Protein AF-A0AB35UN98-F1 (afdb_monomer_lite)

Radius of gyration: 18.21 Å; chains: 1; bounding box: 46×38×46 Å

Foldseek 3Di:
DKDWAFLDWDDDPPWIKDKRPDQCCVPVVDDFFFWKWKDAPPDTDIGTWDDPDPSITIDTDDPVCVVVRVVGRGIMMMDTDPAHCVQQVDQPAALVRFLDAPPDFDQDDDPDAQLQLLSQLCRRNVHDSVVSCVSLVADRVRDDVRSSVRSCRSRSFDWDRYKAFCVQPDDDAPQWKWFFFDDPPHTGTWIDHRHDTRDPDDGDPSRTGIIIGTDHD

Secondary structure (DSSP, 8-state):
-EEEE---EEEETTEEEEE-SS-HHHHH---SSEEEEEEETTEEEEEEEEEEETTEEEEEE-GGGHHHHHH--PPEEEEE-SS-HHHHTT----SSS-S---S-------SSTT-HHHHHHHHHHT--HHHHHHHHT--TT---HHHHHHHHHHTT--B-SSPEE-TT------SEEEEEE--SSS-EEEEEETTEEESSS---GGGEEEEEEB---

pLDDT: mean 90.07, std 7.42, range [56.84, 98.25]

Sequence (217 aa):
MRYTFKNEIFKEGNRYFIKVPFNVWEECGQKGLIPVEVSIGSTHFECRLVPKGNGVYYIPILKKLVSQIMDEAAEGTFQIIDGLTRINHDSPYSKQHPIRKIDNIQKLVYPKEGYCGQTCIAMLAGQSVEAIIDIMHAKAWQCSFAKLIETLDYFGIQHGDRVTYTHGEEFILPKCCIVNVRDERVSHYVLYYQGLYYDSKEIHFKDIISYLEIIVD

InterPro domains:
  IPR015018 Protein of unknown function DUF1905 [PF08922] (5-68)
  IPR037079 AF2212/PG0164-like superfamily [G3DSA:2.40.30.100] (2-75)

Structure (mmCIF, N/CA/C/O backbone):
data_AF-A0AB35UN98-F1
#
_entry.id   AF-A0AB35UN98-F1
#
loop_
_atom_site.group_PDB
_atom_site.id
_atom_site.type_symbol
_atom_site.label_atom_id
_atom_site.label_alt_id
_atom_site.label_comp_id
_atom_site.label_asym_id
_atom_site.label_entity_id
_atom_site.label_seq_id
_atom_site.pdbx_PDB_ins_code
_atom_site.Cartn_x
_atom_site.Cartn_y
_atom_site.Cartn_z
_atom_site.occupancy
_atom_site.B_iso_or_equiv
_atom_site.auth_seq_id
_atom_site.auth_comp_id
_atom_site.auth_asym_id
_atom_site.auth_atom_id
_atom_site.pdbx_PDB_model_num
ATOM 1 N N . MET A 1 1 ? 3.770 -16.182 -17.639 1.00 84.00 1 MET A N 1
ATOM 2 C CA . MET A 1 1 ? 4.213 -15.516 -18.888 1.00 84.00 1 MET A CA 1
ATOM 3 C C . MET A 1 1 ? 5.329 -14.545 -18.531 1.00 84.00 1 MET A C 1
ATOM 5 O O . MET A 1 1 ? 5.220 -13.915 -17.485 1.00 84.00 1 MET A O 1
ATOM 9 N N . ARG A 1 2 ? 6.404 -14.477 -19.326 1.00 91.31 2 ARG A N 1
ATOM 10 C CA . ARG A 1 2 ? 7.520 -13.542 -19.107 1.00 91.31 2 ARG A CA 1
ATOM 11 C C . ARG A 1 2 ? 7.442 -12.411 -20.124 1.00 91.31 2 ARG A C 1
ATOM 13 O O . ARG A 1 2 ? 7.239 -12.680 -21.304 1.00 91.31 2 ARG A O 1
ATOM 20 N N . TYR A 1 3 ? 7.629 -11.186 -19.658 1.00 93.81 3 TYR A N 1
ATOM 21 C CA . TYR A 1 3 ? 7.606 -9.968 -20.458 1.00 93.81 3 TYR A CA 1
ATOM 22 C C . TYR A 1 3 ? 8.997 -9.346 -20.485 1.00 93.81 3 TYR A C 1
ATOM 24 O O . TYR A 1 3 ? 9.668 -9.323 -19.455 1.00 93.81 3 TYR A O 1
ATOM 32 N N . THR A 1 4 ? 9.430 -8.841 -21.638 1.00 92.69 4 THR A N 1
ATOM 33 C CA . THR A 1 4 ? 10.746 -8.214 -21.826 1.00 92.69 4 THR A CA 1
ATOM 34 C C . THR A 1 4 ? 10.649 -6.691 -21.809 1.00 92.69 4 THR A C 1
ATOM 36 O O . THR A 1 4 ? 9.629 -6.103 -22.177 1.00 92.69 4 THR A O 1
ATOM 39 N N . PHE A 1 5 ? 11.719 -6.030 -21.370 1.00 92.44 5 PHE A N 1
ATOM 40 C CA . PHE A 1 5 ? 11.837 -4.578 -21.392 1.00 92.44 5 PHE A CA 1
ATOM 41 C C . PHE A 1 5 ? 13.292 -4.124 -21.526 1.00 92.44 5 PHE A C 1
ATOM 43 O O . PHE A 1 5 ? 14.231 -4.833 -21.164 1.00 92.44 5 PHE A O 1
ATOM 50 N N . LYS A 1 6 ? 13.481 -2.898 -22.018 1.00 89.12 6 LYS A N 1
ATOM 51 C CA . LYS A 1 6 ? 14.802 -2.269 -22.078 1.00 89.12 6 LYS A CA 1
ATOM 52 C C . LYS A 1 6 ? 15.215 -1.750 -20.708 1.00 89.12 6 LYS A C 1
ATOM 54 O O . LYS A 1 6 ? 14.424 -1.101 -20.022 1.00 89.12 6 LYS A O 1
ATOM 59 N N . ASN A 1 7 ? 16.467 -1.992 -20.341 1.00 86.81 7 ASN A N 1
ATOM 60 C CA . ASN A 1 7 ? 17.056 -1.499 -19.104 1.00 86.81 7 ASN A CA 1
ATOM 61 C C . ASN A 1 7 ? 17.401 0.001 -19.201 1.00 86.81 7 ASN A C 1
ATOM 63 O O . ASN A 1 7 ? 18.557 0.397 -19.308 1.00 86.81 7 ASN A O 1
ATOM 67 N N . GLU A 1 8 ? 16.370 0.843 -19.206 1.00 91.12 8 GLU A N 1
ATOM 68 C CA . GLU A 1 8 ? 16.493 2.301 -19.251 1.00 91.12 8 GLU A CA 1
ATOM 69 C C . GLU A 1 8 ? 16.053 2.888 -17.905 1.00 91.12 8 GLU A C 1
ATOM 71 O O . GLU A 1 8 ? 14.879 3.205 -17.685 1.00 91.12 8 GLU A O 1
ATOM 76 N N . ILE A 1 9 ? 17.005 2.999 -16.971 1.00 92.44 9 ILE A N 1
ATOM 77 C CA . ILE A 1 9 ? 16.751 3.597 -15.657 1.00 92.44 9 ILE A CA 1
ATOM 78 C C . ILE A 1 9 ? 16.642 5.116 -15.789 1.00 92.44 9 ILE A C 1
ATOM 80 O O . ILE A 1 9 ? 17.545 5.787 -16.285 1.00 92.44 9 ILE A O 1
ATOM 84 N N . PHE A 1 10 ? 15.575 5.674 -15.228 1.00 93.44 10 PHE A N 1
ATOM 85 C CA . PHE A 1 10 ? 15.419 7.110 -15.038 1.00 93.44 10 PHE A CA 1
ATOM 86 C C . PHE A 1 10 ? 15.105 7.442 -13.579 1.00 93.44 10 PHE A C 1
ATOM 88 O O . PHE A 1 10 ? 14.712 6.594 -12.773 1.00 93.44 10 PHE A O 1
ATOM 95 N N . LYS A 1 11 ? 15.304 8.713 -13.228 1.00 93.62 11 LYS A N 1
ATOM 96 C CA . LYS A 1 11 ? 15.063 9.241 -11.886 1.00 93.62 11 LYS A CA 1
ATOM 97 C C . LYS A 1 11 ? 13.833 10.143 -11.896 1.00 93.62 11 LYS A C 1
ATOM 99 O O . LYS A 1 11 ? 13.750 11.065 -12.699 1.00 93.62 11 LYS A O 1
ATOM 104 N N . GLU A 1 12 ? 12.917 9.913 -10.963 1.00 89.50 12 GLU A N 1
ATOM 105 C CA . GLU A 1 12 ? 11.750 10.766 -10.716 1.00 89.50 12 GLU A CA 1
ATOM 106 C C . GLU A 1 12 ? 11.727 11.123 -9.221 1.00 89.50 12 GLU A C 1
ATOM 108 O O . GLU A 1 12 ? 11.575 10.263 -8.345 1.00 89.50 12 GLU A O 1
ATOM 113 N N . GLY A 1 13 ? 11.976 12.400 -8.911 1.00 87.62 13 GLY A N 1
ATOM 114 C CA . GLY A 1 13 ? 12.222 12.852 -7.540 1.00 87.62 13 GLY A CA 1
ATOM 115 C C . GLY A 1 13 ? 13.451 12.167 -6.927 1.00 87.62 13 GLY A 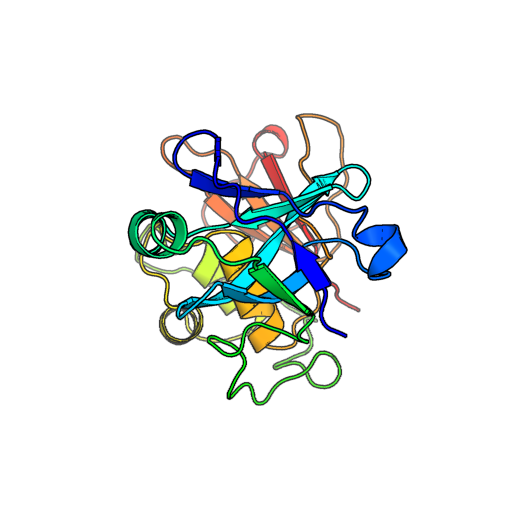C 1
ATOM 116 O O . GLY A 1 13 ? 14.547 12.233 -7.475 1.00 87.62 13 GLY A O 1
ATOM 117 N N . ASN A 1 14 ? 13.274 11.488 -5.790 1.00 85.62 14 ASN A N 1
ATOM 118 C CA . ASN A 1 14 ? 14.335 10.738 -5.098 1.00 85.62 14 ASN A CA 1
ATOM 119 C C . ASN A 1 14 ? 14.326 9.226 -5.390 1.00 85.62 14 ASN A C 1
ATOM 121 O O . ASN A 1 14 ? 15.033 8.471 -4.720 1.00 85.62 14 ASN A O 1
ATOM 125 N N . ARG A 1 15 ? 13.517 8.768 -6.353 1.00 90.56 15 ARG A N 1
ATOM 126 C CA . ARG A 1 15 ? 13.341 7.347 -6.680 1.00 90.56 15 ARG A CA 1
ATOM 127 C C . ARG A 1 15 ? 13.812 7.049 -8.103 1.00 90.56 15 ARG A C 1
ATOM 129 O O . ARG A 1 15 ? 13.828 7.937 -8.953 1.00 90.56 15 ARG A O 1
ATOM 136 N N . TYR A 1 16 ? 14.194 5.798 -8.329 1.00 94.12 16 TYR A N 1
ATOM 137 C CA . TYR A 1 16 ? 14.657 5.286 -9.617 1.00 94.12 16 TYR A CA 1
ATOM 138 C C . TYR A 1 16 ? 13.627 4.312 -10.175 1.00 94.12 16 TYR A C 1
ATOM 140 O O . TYR A 1 16 ? 13.026 3.548 -9.415 1.00 94.12 16 TYR A O 1
ATOM 148 N N . PHE A 1 17 ? 13.424 4.352 -11.486 1.00 95.56 17 PHE A N 1
ATOM 149 C CA . PHE A 1 17 ? 12.396 3.583 -12.170 1.00 95.56 17 PHE A CA 1
ATOM 150 C C . PHE A 1 17 ? 12.883 3.087 -13.529 1.00 95.56 17 PHE A C 1
ATOM 152 O O . PHE A 1 17 ? 13.747 3.710 -14.139 1.00 95.56 17 PHE A O 1
ATOM 159 N N . ILE A 1 18 ? 12.268 2.010 -14.013 1.00 95.06 18 ILE A N 1
ATOM 160 C CA . ILE A 1 18 ? 12.300 1.589 -15.419 1.00 95.06 18 ILE A CA 1
ATOM 161 C C . ILE A 1 18 ? 10.864 1.612 -15.940 1.00 95.06 18 ILE A C 1
ATOM 163 O O . ILE A 1 18 ? 9.938 1.192 -15.241 1.00 95.06 18 ILE A O 1
ATOM 167 N N . LYS A 1 19 ? 10.652 2.130 -17.149 1.00 94.50 19 LYS A N 1
ATOM 168 C CA . LYS A 1 19 ? 9.318 2.202 -17.753 1.00 94.50 19 LYS A CA 1
ATOM 169 C C . LYS A 1 19 ? 8.986 0.871 -18.424 1.00 94.50 19 LYS A C 1
ATOM 171 O O . LYS A 1 19 ? 9.768 0.384 -19.234 1.00 94.50 19 LYS A O 1
ATOM 176 N N . VAL A 1 20 ? 7.811 0.312 -18.131 1.00 95.00 20 VAL A N 1
ATOM 177 C CA . VAL A 1 20 ? 7.301 -0.846 -18.876 1.00 95.00 20 VAL A CA 1
ATOM 178 C C . VAL A 1 20 ? 6.943 -0.383 -20.300 1.00 95.00 20 VAL A C 1
ATOM 180 O O . VAL A 1 20 ? 6.230 0.616 -20.439 1.00 95.00 20 VAL A O 1
ATOM 183 N N . PRO A 1 21 ? 7.453 -1.040 -21.361 1.00 93.06 21 PRO A N 1
ATOM 184 C CA . PRO A 1 21 ? 7.395 -0.509 -22.726 1.00 93.06 21 PRO A CA 1
ATOM 185 C C . PRO A 1 21 ? 6.052 -0.738 -23.437 1.00 93.06 21 PRO A C 1
ATOM 187 O O . PRO A 1 21 ? 5.908 -0.349 -24.592 1.00 93.06 21 PRO A O 1
ATOM 190 N N . PHE A 1 22 ? 5.075 -1.345 -22.766 1.00 93.44 22 PHE A N 1
ATOM 191 C CA . PHE A 1 22 ? 3.754 -1.663 -23.305 1.00 93.44 22 PHE A CA 1
ATOM 192 C C . PHE A 1 22 ? 2.647 -1.327 -22.300 1.00 93.44 22 PHE A C 1
ATOM 194 O O . PHE A 1 22 ? 2.905 -1.039 -21.127 1.00 93.44 22 PHE A O 1
ATOM 201 N N . ASN A 1 23 ? 1.401 -1.362 -22.771 1.00 94.38 23 ASN A N 1
ATOM 202 C CA . ASN A 1 23 ? 0.226 -1.160 -21.937 1.00 94.38 23 ASN A CA 1
ATOM 203 C C . ASN A 1 23 ? -0.041 -2.410 -21.087 1.00 94.38 23 ASN A C 1
ATOM 205 O O . ASN A 1 23 ? -0.473 -3.443 -21.589 1.00 94.38 23 ASN A O 1
ATOM 209 N N . VAL A 1 24 ? 0.191 -2.313 -19.779 1.00 92.69 24 VAL A N 1
ATOM 210 C CA . VAL A 1 24 ? 0.051 -3.458 -18.863 1.00 92.69 24 VAL A CA 1
ATOM 211 C C . VAL A 1 24 ? -1.404 -3.903 -18.707 1.00 92.69 24 VAL A C 1
ATOM 213 O O . VAL A 1 24 ? -1.657 -5.080 -18.475 1.00 92.69 24 VAL A O 1
ATOM 216 N N . TRP A 1 25 ? -2.383 -3.006 -18.852 1.00 91.25 25 TRP A N 1
ATOM 217 C CA . TRP A 1 25 ? -3.792 -3.404 -18.751 1.00 91.25 25 TRP A CA 1
ATOM 218 C C . TRP A 1 25 ? -4.203 -4.316 -19.903 1.00 91.25 25 TRP A C 1
ATOM 220 O O . TRP A 1 25 ? -4.964 -5.254 -19.687 1.00 91.25 25 TRP A O 1
ATOM 230 N N . GLU A 1 26 ? -3.707 -4.027 -21.104 1.00 91.62 26 GLU A N 1
ATOM 231 C CA . GLU A 1 26 ? -4.011 -4.776 -22.325 1.00 91.62 26 GLU A CA 1
ATOM 232 C C . GLU A 1 26 ? -3.231 -6.090 -22.371 1.00 91.62 26 GLU A C 1
ATOM 234 O O . GLU A 1 26 ? -3.825 -7.147 -22.557 1.00 91.62 26 GLU A O 1
ATOM 239 N N . GLU A 1 27 ? -1.923 -6.035 -22.120 1.00 92.12 27 GLU A N 1
ATOM 240 C CA . GLU A 1 27 ? -1.045 -7.204 -22.239 1.00 92.12 27 GLU A CA 1
ATOM 241 C C . GLU A 1 27 ? -1.173 -8.169 -21.058 1.00 92.12 27 GLU A C 1
ATOM 243 O O . GLU A 1 27 ? -1.052 -9.381 -21.216 1.00 92.12 27 GLU A O 1
ATOM 248 N N . CYS A 1 28 ? -1.409 -7.647 -19.851 1.00 88.50 28 CYS A N 1
ATOM 249 C CA . CYS A 1 28 ? -1.443 -8.461 -18.639 1.00 88.50 28 CYS A CA 1
ATOM 250 C C . CYS A 1 28 ? -2.850 -8.676 -18.075 1.00 88.50 28 CYS A C 1
ATOM 252 O O . CYS A 1 28 ? -3.011 -9.496 -17.174 1.00 88.50 28 CYS A O 1
ATOM 254 N N . GLY A 1 29 ? -3.859 -7.929 -18.538 1.00 84.81 29 GLY A N 1
ATOM 255 C CA . GLY A 1 29 ? -5.235 -8.033 -18.040 1.00 84.81 29 GLY A CA 1
ATOM 256 C C . GLY A 1 29 ? -5.423 -7.612 -16.575 1.00 84.81 29 GLY A C 1
ATOM 257 O O . GLY A 1 29 ? -6.477 -7.868 -15.997 1.00 84.81 29 GLY A O 1
ATOM 258 N N . GLN A 1 30 ? -4.420 -6.980 -15.956 1.00 82.56 30 GLN A N 1
ATOM 259 C CA . GLN A 1 30 ? -4.425 -6.604 -14.539 1.00 82.56 30 GLN A CA 1
ATOM 260 C C . GLN A 1 30 ? -4.288 -5.089 -14.351 1.00 82.56 30 GLN A C 1
ATOM 262 O O . GLN A 1 30 ? -3.699 -4.386 -15.174 1.00 82.56 30 GLN A O 1
ATOM 267 N N . LYS A 1 31 ? -4.841 -4.574 -13.247 1.00 84.94 31 LYS A N 1
ATOM 268 C CA . LYS A 1 31 ? -4.797 -3.158 -12.844 1.00 84.94 31 LYS A CA 1
ATOM 269 C C . LYS A 1 31 ? -4.358 -3.047 -11.380 1.00 84.94 31 LYS A C 1
ATOM 271 O O . LYS A 1 31 ? -4.328 -4.037 -10.663 1.00 84.94 31 LYS A O 1
ATOM 276 N N . GLY A 1 32 ? -4.026 -1.837 -10.927 1.00 83.25 32 GLY A N 1
ATOM 277 C CA . GLY A 1 32 ? -3.568 -1.604 -9.550 1.00 83.25 32 GLY A CA 1
ATOM 278 C C . GLY A 1 32 ? -2.082 -1.894 -9.366 1.00 83.25 32 GLY A C 1
ATOM 279 O O . GLY A 1 32 ? -1.327 -1.745 -10.319 1.00 83.25 32 GLY A O 1
ATOM 280 N N . LEU A 1 33 ? -1.648 -2.249 -8.156 1.00 80.81 33 LEU A N 1
ATOM 281 C CA . LEU A 1 33 ? -0.248 -2.576 -7.847 1.00 80.81 33 LEU A CA 1
ATOM 282 C C . LEU A 1 33 ? 0.050 -4.058 -8.125 1.00 80.81 33 LEU A C 1
ATOM 284 O O . LEU A 1 33 ? -0.200 -4.915 -7.277 1.00 80.81 33 LEU A O 1
ATOM 288 N N . ILE A 1 34 ? 0.620 -4.337 -9.296 1.00 88.06 34 ILE A N 1
ATOM 289 C CA . ILE A 1 34 ? 0.821 -5.701 -9.809 1.00 88.06 34 ILE A CA 1
ATOM 290 C C . ILE A 1 34 ? 2.152 -6.265 -9.294 1.00 88.06 34 ILE A C 1
ATOM 292 O O . ILE A 1 34 ? 3.192 -5.681 -9.611 1.00 88.06 34 ILE A O 1
ATOM 296 N N . PRO A 1 35 ? 2.158 -7.357 -8.510 1.00 89.62 35 PRO A N 1
ATOM 297 C CA . PRO A 1 35 ? 3.387 -7.980 -8.051 1.00 89.62 35 PRO A CA 1
ATOM 298 C C . PRO A 1 35 ? 4.079 -8.727 -9.193 1.00 89.62 35 PRO A C 1
ATOM 300 O O . PRO A 1 35 ? 3.460 -9.464 -9.961 1.00 89.62 35 PRO A O 1
ATOM 303 N N . VAL A 1 36 ? 5.384 -8.504 -9.313 1.00 92.50 36 VAL A N 1
ATOM 304 C CA . VAL A 1 36 ? 6.229 -9.100 -10.341 1.00 92.50 36 VAL A CA 1
ATOM 305 C C . VAL A 1 36 ? 7.559 -9.553 -9.758 1.00 92.50 36 VAL A C 1
ATOM 307 O O . VAL A 1 36 ? 8.114 -8.914 -8.862 1.00 92.50 36 VAL A O 1
ATOM 310 N N . GLU A 1 37 ? 8.097 -10.623 -10.323 1.00 93.81 37 GLU A N 1
ATOM 311 C CA . GLU A 1 37 ? 9.504 -10.981 -10.194 1.00 93.81 37 GLU A CA 1
ATOM 312 C C . GLU A 1 37 ? 10.253 -10.424 -11.406 1.00 93.81 37 GLU A C 1
ATOM 314 O O . GLU A 1 37 ? 9.860 -10.670 -12.547 1.00 93.81 37 GLU A O 1
ATOM 319 N N . VAL A 1 38 ? 11.311 -9.655 -11.160 1.00 94.81 38 VAL A N 1
ATOM 320 C CA . VAL A 1 38 ? 12.125 -8.957 -12.156 1.00 94.81 38 VAL A CA 1
ATOM 321 C C . VAL A 1 38 ? 13.513 -9.585 -12.203 1.00 94.81 38 VAL A C 1
ATOM 323 O O . VAL A 1 38 ? 14.131 -9.834 -11.170 1.00 94.81 38 VAL A O 1
ATOM 326 N N . SER A 1 39 ? 14.015 -9.809 -13.413 1.00 93.38 39 SER A N 1
ATOM 327 C CA . SER A 1 39 ? 15.363 -10.307 -13.681 1.00 93.38 39 SER A CA 1
ATOM 328 C C . SER A 1 39 ? 16.051 -9.403 -14.698 1.00 93.38 39 SER A C 1
ATOM 330 O O . SER A 1 39 ? 15.568 -9.269 -15.822 1.00 93.38 39 SER A O 1
ATOM 332 N N . ILE A 1 40 ? 17.166 -8.785 -14.317 1.00 92.88 40 ILE A N 1
ATOM 333 C CA . ILE A 1 40 ? 18.037 -7.997 -15.200 1.00 92.88 40 ILE A CA 1
ATOM 334 C C . ILE A 1 40 ? 19.449 -8.520 -14.968 1.00 92.88 40 ILE A C 1
ATOM 336 O O . ILE A 1 40 ? 19.897 -8.481 -13.828 1.00 92.88 40 ILE A O 1
ATOM 340 N N . GLY A 1 41 ? 20.087 -9.075 -16.004 1.00 87.56 41 GLY A N 1
ATOM 341 C CA . GLY A 1 41 ? 21.406 -9.712 -15.903 1.00 87.56 41 GLY A CA 1
ATOM 342 C C . GLY A 1 41 ? 21.521 -10.679 -14.720 1.00 87.56 41 GLY A C 1
ATOM 343 O O . GLY A 1 41 ? 20.857 -11.715 -14.712 1.00 87.56 41 GLY A O 1
ATOM 344 N N . SER A 1 42 ? 22.368 -10.351 -13.739 1.00 86.56 42 SER A N 1
ATOM 345 C CA . SER A 1 42 ? 22.559 -11.144 -12.509 1.00 86.56 42 SER A CA 1
ATOM 346 C C . SER A 1 42 ? 21.642 -10.729 -11.351 1.00 86.56 42 SER A C 1
ATOM 348 O O . SER A 1 42 ? 21.622 -11.359 -10.290 1.00 86.56 42 SER A O 1
ATOM 350 N N . THR A 1 43 ? 20.891 -9.646 -11.533 1.00 90.00 43 THR A N 1
ATOM 351 C CA . THR A 1 43 ? 20.045 -9.032 -10.517 1.00 90.00 43 THR A CA 1
ATOM 352 C C . THR A 1 43 ? 18.625 -9.586 -10.589 1.00 90.00 43 THR A C 1
ATOM 354 O O . THR A 1 43 ? 17.885 -9.322 -11.537 1.00 90.00 43 THR A O 1
ATOM 357 N N . HIS A 1 44 ? 18.211 -10.284 -9.532 1.00 90.69 44 HIS A N 1
ATOM 358 C CA . HIS A 1 44 ? 16.853 -10.802 -9.375 1.00 90.69 44 HIS A CA 1
ATOM 359 C C . HIS A 1 44 ? 16.185 -10.164 -8.159 1.00 90.69 44 HIS A C 1
ATOM 361 O O . HIS A 1 44 ? 16.770 -10.113 -7.073 1.00 90.69 44 HIS A O 1
ATOM 367 N N . PHE A 1 45 ? 14.974 -9.640 -8.331 1.00 90.25 45 PHE A N 1
ATOM 368 C CA . PHE A 1 45 ? 14.218 -9.037 -7.238 1.00 90.25 45 PHE A CA 1
ATOM 369 C C . PHE A 1 45 ? 12.723 -9.022 -7.524 1.00 90.25 45 PHE A C 1
ATOM 371 O O . PHE A 1 45 ? 12.292 -8.968 -8.669 1.00 90.25 45 PHE A O 1
ATOM 378 N N . GLU A 1 46 ? 11.925 -8.973 -6.466 1.00 91.31 46 GLU A N 1
ATOM 379 C CA . GLU A 1 46 ? 10.484 -8.796 -6.578 1.00 91.31 46 GLU A CA 1
ATOM 380 C C . GLU A 1 46 ? 10.067 -7.374 -6.219 1.00 91.31 46 GLU A C 1
ATOM 382 O O . GLU A 1 46 ? 10.610 -6.740 -5.301 1.00 91.31 46 GLU A O 1
ATOM 387 N N . CYS A 1 47 ? 9.063 -6.867 -6.923 1.00 88.81 47 CYS A N 1
ATOM 388 C CA . CYS A 1 47 ? 8.458 -5.581 -6.625 1.00 88.81 47 CYS A CA 1
ATOM 389 C C . CYS A 1 47 ? 7.009 -5.531 -7.107 1.00 88.81 47 CYS A C 1
ATOM 391 O O . CYS A 1 47 ? 6.529 -6.424 -7.798 1.00 88.81 47 CYS A O 1
ATOM 393 N N . ARG A 1 48 ? 6.298 -4.462 -6.746 1.00 90.38 48 ARG A N 1
ATOM 394 C CA . ARG A 1 48 ? 5.028 -4.132 -7.392 1.00 90.38 48 ARG A CA 1
ATOM 395 C C . ARG A 1 48 ? 5.254 -3.070 -8.450 1.00 90.38 48 ARG A C 1
ATOM 397 O O . ARG A 1 48 ? 5.892 -2.050 -8.172 1.00 90.38 48 ARG A O 1
ATOM 404 N N . LEU A 1 49 ? 4.689 -3.286 -9.632 1.00 93.12 49 LEU A N 1
ATOM 405 C CA . LEU A 1 49 ? 4.633 -2.271 -10.670 1.00 93.12 49 LEU A CA 1
ATOM 406 C C . LEU A 1 49 ? 3.818 -1.077 -10.161 1.00 93.12 49 LEU A C 1
ATOM 408 O O . LEU A 1 49 ? 2.717 -1.233 -9.633 1.00 93.12 49 LEU A O 1
ATOM 412 N N . VAL A 1 50 ? 4.358 0.127 -10.333 1.00 90.31 50 VAL A N 1
ATOM 413 C CA . VAL A 1 50 ? 3.725 1.374 -9.899 1.00 90.31 50 VAL A CA 1
ATOM 414 C C . VAL A 1 50 ? 2.856 1.912 -11.037 1.00 90.31 50 VAL A C 1
ATOM 416 O O . VAL A 1 50 ? 3.416 2.306 -12.065 1.00 90.31 50 VAL A O 1
ATOM 419 N N . PRO A 1 51 ? 1.518 1.966 -10.884 1.00 90.88 51 PRO A N 1
ATOM 420 C CA . PRO A 1 51 ? 0.640 2.507 -11.910 1.00 90.88 51 PRO A CA 1
ATOM 421 C C . PRO A 1 51 ? 0.843 4.015 -12.051 1.00 90.88 51 PRO A C 1
ATOM 423 O O . PRO A 1 51 ? 0.898 4.749 -11.063 1.00 90.88 51 PRO A O 1
ATOM 426 N N . LYS A 1 52 ? 0.897 4.483 -13.296 1.00 90.88 52 LYS A N 1
ATOM 427 C CA . LYS A 1 52 ? 0.922 5.905 -13.670 1.00 90.88 52 LYS A CA 1
ATOM 428 C C . LYS A 1 52 ? -0.346 6.355 -14.403 1.00 90.88 52 LYS A C 1
ATOM 430 O O . LYS A 1 52 ? -0.453 7.514 -14.784 1.00 90.88 52 LYS A O 1
ATOM 435 N N . GLY A 1 53 ? -1.322 5.455 -14.535 1.00 86.06 53 GLY A N 1
ATOM 436 C CA . GLY A 1 53 ? -2.585 5.687 -15.235 1.00 86.06 53 GLY A CA 1
ATOM 437 C C . GLY A 1 53 ? -2.529 5.241 -16.695 1.00 86.06 53 GLY A C 1
ATOM 438 O O . GLY A 1 53 ? -1.452 5.075 -17.259 1.00 86.06 53 GLY A O 1
ATOM 439 N N . ASN A 1 54 ? -3.702 5.012 -17.290 1.00 90.06 54 ASN A N 1
ATOM 440 C CA . ASN A 1 54 ? -3.871 4.645 -18.704 1.00 90.06 54 ASN A CA 1
ATOM 441 C C . ASN A 1 54 ? -2.950 3.501 -19.168 1.00 90.06 54 ASN A C 1
ATOM 443 O O . ASN A 1 54 ? -2.303 3.604 -20.204 1.00 90.06 54 ASN A O 1
ATOM 447 N N . GLY A 1 55 ? -2.832 2.441 -18.362 1.00 89.50 55 GLY A N 1
ATOM 448 C CA . GLY A 1 55 ? -2.000 1.281 -18.701 1.00 89.50 55 GLY A CA 1
ATOM 449 C C . GLY A 1 55 ? -0.488 1.478 -18.557 1.00 89.50 55 GLY A C 1
ATOM 450 O O . GLY A 1 55 ? 0.266 0.530 -18.770 1.00 89.50 55 GLY A O 1
ATOM 451 N N . VAL A 1 56 ? -0.028 2.670 -18.162 1.00 93.56 56 VAL A N 1
ATOM 452 C CA . VAL A 1 56 ? 1.393 2.976 -17.962 1.00 93.56 56 VAL A CA 1
ATOM 453 C C . VAL A 1 56 ? 1.839 2.536 -16.573 1.00 93.56 56 VAL A C 1
ATOM 455 O O . VAL A 1 56 ? 1.223 2.893 -15.567 1.00 93.56 56 VAL A O 1
ATOM 458 N N . TYR A 1 57 ? 2.947 1.799 -16.521 1.00 95.50 57 TYR A N 1
ATOM 459 C CA . TYR A 1 57 ? 3.515 1.255 -15.292 1.00 95.50 57 TYR A CA 1
ATOM 460 C C . TYR A 1 57 ? 5.023 1.390 -15.242 1.00 95.50 57 TYR A C 1
ATOM 462 O O . TYR A 1 57 ? 5.699 1.238 -16.261 1.00 95.50 57 TYR A O 1
ATOM 470 N N . TYR A 1 58 ? 5.542 1.624 -14.037 1.00 95.69 58 TYR A N 1
ATOM 471 C CA . TYR A 1 58 ? 6.975 1.685 -13.765 1.00 95.69 58 TYR A CA 1
ATOM 472 C C . TYR A 1 58 ? 7.415 0.565 -12.823 1.00 95.69 58 TYR A C 1
ATOM 474 O O . TYR A 1 58 ? 6.731 0.255 -11.849 1.00 95.69 58 TYR A O 1
ATOM 482 N N . ILE A 1 59 ? 8.598 0.016 -13.080 1.00 95.81 59 ILE A N 1
ATOM 483 C CA . ILE A 1 59 ? 9.314 -0.901 -12.194 1.00 95.81 59 ILE A CA 1
ATOM 484 C C . ILE A 1 59 ? 10.158 -0.045 -11.239 1.00 95.81 59 ILE A C 1
ATOM 486 O O . ILE A 1 59 ? 11.077 0.634 -11.702 1.00 95.81 59 ILE A O 1
ATOM 490 N N . PRO A 1 60 ? 9.869 -0.010 -9.926 1.00 94.25 60 PRO A N 1
ATOM 491 C CA . PRO A 1 60 ? 10.683 0.737 -8.972 1.00 94.25 60 PRO A CA 1
ATOM 492 C C . PRO A 1 60 ? 12.016 0.026 -8.706 1.00 94.25 60 PRO A C 1
ATOM 494 O O . PRO A 1 60 ? 12.039 -1.165 -8.399 1.00 94.25 60 PRO A O 1
ATOM 497 N N . ILE A 1 61 ? 13.119 0.777 -8.750 1.00 93.00 61 ILE A N 1
ATOM 498 C CA . ILE A 1 61 ? 14.478 0.275 -8.514 1.00 93.00 61 ILE A CA 1
ATOM 499 C C . ILE A 1 61 ? 15.019 0.824 -7.192 1.00 93.00 61 ILE A C 1
ATOM 501 O O . ILE A 1 61 ? 14.991 2.030 -6.920 1.00 93.00 61 ILE A O 1
ATOM 505 N N . LEU A 1 62 ? 15.540 -0.068 -6.345 1.00 88.06 62 LEU A N 1
ATOM 506 C CA . LEU A 1 62 ? 16.212 0.329 -5.110 1.00 88.06 62 LEU A CA 1
ATOM 507 C C . LEU A 1 62 ? 17.530 1.029 -5.439 1.00 88.06 62 LEU A C 1
ATOM 509 O O . LEU A 1 62 ? 18.332 0.502 -6.199 1.00 88.06 62 LEU A O 1
ATOM 513 N N . LYS A 1 63 ? 17.811 2.161 -4.779 1.00 88.38 63 LYS A N 1
ATOM 514 C CA . LYS A 1 63 ? 19.040 2.949 -4.999 1.00 88.38 63 LYS A CA 1
ATOM 5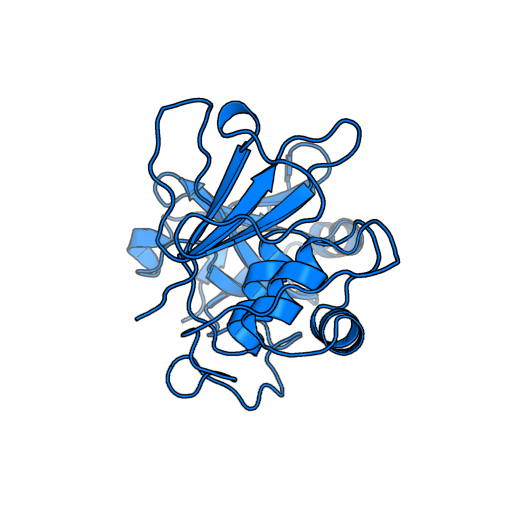15 C C . LYS A 1 63 ? 20.325 2.107 -4.947 1.00 88.38 63 LYS A C 1
ATOM 517 O O . LYS A 1 63 ? 21.241 2.366 -5.714 1.00 88.38 63 LYS A O 1
ATOM 522 N N . LYS A 1 64 ? 20.376 1.092 -4.075 1.00 89.44 64 LYS A N 1
ATOM 523 C CA . LYS A 1 64 ? 21.524 0.177 -3.934 1.00 89.44 64 LYS A CA 1
ATOM 524 C C . LYS A 1 64 ? 21.753 -0.749 -5.140 1.00 89.44 64 LYS A C 1
ATOM 526 O O . LYS A 1 64 ? 22.852 -1.255 -5.282 1.00 89.44 64 LYS A O 1
ATOM 531 N N . LEU A 1 65 ? 20.727 -0.982 -5.961 1.00 89.81 65 LEU A N 1
ATOM 532 C CA . LEU A 1 65 ? 20.788 -1.843 -7.148 1.00 89.81 65 LEU A CA 1
ATOM 533 C C . LEU A 1 65 ? 21.060 -1.050 -8.431 1.00 89.81 65 LEU A C 1
ATOM 535 O O . LEU A 1 65 ? 21.371 -1.645 -9.451 1.00 89.81 65 LEU A O 1
ATOM 539 N N . VAL A 1 66 ? 20.946 0.284 -8.396 1.00 90.50 66 VAL A N 1
ATOM 540 C CA . VAL A 1 66 ? 21.034 1.129 -9.598 1.00 90.50 66 VAL A CA 1
ATOM 541 C C . VAL A 1 66 ? 22.369 0.957 -10.313 1.00 90.50 66 VAL A C 1
ATOM 543 O O . VAL A 1 66 ? 22.364 0.745 -11.516 1.00 90.50 66 VAL A O 1
ATOM 546 N N . SER A 1 67 ? 23.495 1.014 -9.595 1.00 88.38 67 SER A N 1
ATOM 547 C CA . SER A 1 67 ? 24.818 0.870 -10.216 1.00 88.38 67 SER A CA 1
ATOM 548 C C . SER A 1 67 ? 24.996 -0.505 -10.857 1.00 88.38 67 SER A C 1
ATOM 550 O O . SER A 1 67 ? 25.365 -0.583 -12.019 1.00 88.38 67 SER A O 1
ATOM 552 N N . GLN A 1 68 ? 24.635 -1.571 -10.135 1.00 87.88 68 GLN A N 1
ATOM 553 C CA . GLN A 1 68 ? 24.722 -2.944 -10.637 1.00 87.88 68 GLN A CA 1
ATOM 554 C C . GLN A 1 68 ? 23.879 -3.136 -11.901 1.00 87.88 68 GLN A C 1
ATOM 556 O O . GLN A 1 68 ? 24.355 -3.700 -12.876 1.00 87.88 68 GLN A O 1
ATOM 561 N N . ILE A 1 69 ? 22.643 -2.633 -11.900 1.00 89.06 69 ILE A N 1
ATOM 562 C CA . ILE A 1 69 ? 21.746 -2.764 -13.048 1.00 89.06 69 ILE A CA 1
ATOM 563 C C . ILE A 1 69 ? 22.235 -1.915 -14.229 1.00 89.06 69 ILE A C 1
ATOM 565 O O . ILE A 1 69 ? 22.135 -2.358 -15.364 1.00 89.06 69 ILE A O 1
ATOM 569 N N . MET A 1 70 ? 22.758 -0.705 -14.003 1.00 85.88 70 MET A N 1
ATOM 570 C CA . MET A 1 70 ? 23.251 0.156 -15.089 1.00 85.88 70 MET A CA 1
ATOM 571 C C . MET A 1 70 ? 24.496 -0.404 -15.785 1.00 85.88 70 MET A C 1
ATOM 573 O O . MET A 1 70 ? 24.669 -0.167 -16.979 1.00 85.88 70 MET A O 1
ATOM 577 N N . ASP A 1 71 ? 25.340 -1.140 -15.060 1.00 83.50 71 ASP A N 1
ATOM 578 C CA . ASP A 1 71 ? 26.528 -1.790 -15.624 1.00 83.50 71 ASP A CA 1
ATOM 579 C C . ASP A 1 71 ? 26.167 -3.016 -16.487 1.00 83.50 71 ASP A C 1
ATOM 581 O O . ASP A 1 71 ? 26.957 -3.463 -17.322 1.00 83.50 71 ASP A O 1
ATOM 585 N N . GLU A 1 72 ? 24.955 -3.552 -16.331 1.00 77.69 72 GLU A N 1
ATOM 586 C CA . GLU A 1 72 ? 24.457 -4.693 -17.089 1.00 77.69 72 GLU A CA 1
ATOM 587 C C . GLU A 1 72 ? 23.727 -4.234 -18.363 1.00 77.69 72 GLU A C 1
ATOM 589 O O . GLU A 1 72 ? 22.570 -3.808 -18.346 1.00 77.69 72 GLU A O 1
ATOM 594 N N . ALA A 1 73 ? 24.385 -4.396 -19.515 1.00 63.84 73 ALA A N 1
ATOM 595 C CA . ALA A 1 73 ? 23.821 -4.128 -20.845 1.00 63.84 73 ALA A CA 1
ATOM 596 C C . ALA A 1 73 ? 22.803 -5.199 -21.313 1.00 63.84 73 ALA A C 1
ATOM 598 O O . ALA A 1 73 ? 22.747 -5.540 -22.495 1.00 63.84 73 ALA A O 1
ATOM 599 N N . ALA A 1 74 ? 22.029 -5.769 -20.387 1.00 75.44 74 ALA A N 1
ATOM 600 C CA . ALA A 1 74 ? 21.054 -6.819 -20.658 1.00 75.44 74 ALA A CA 1
ATOM 601 C C . ALA A 1 74 ? 19.627 -6.259 -20.720 1.00 75.44 74 ALA A C 1
ATOM 603 O O . ALA A 1 74 ? 19.262 -5.342 -19.982 1.00 75.44 74 ALA A O 1
ATOM 604 N N . GLU A 1 75 ? 18.797 -6.849 -21.581 1.00 88.19 75 GLU A N 1
ATOM 605 C CA . GLU A 1 75 ? 17.350 -6.669 -21.487 1.00 88.19 75 GLU A CA 1
ATOM 606 C C . GLU A 1 75 ? 16.845 -7.247 -20.162 1.00 88.19 75 GLU A C 1
ATOM 608 O O . GLU A 1 75 ? 17.313 -8.284 -19.684 1.00 88.19 75 GLU A O 1
ATOM 613 N N . GLY A 1 76 ? 15.886 -6.553 -19.561 1.00 92.62 76 GLY A N 1
ATOM 614 C CA . GLY A 1 76 ? 15.204 -7.029 -18.376 1.00 92.62 76 GLY A CA 1
ATOM 615 C C . GLY A 1 76 ? 14.016 -7.902 -18.747 1.00 92.62 76 GLY A C 1
ATOM 616 O O . GLY A 1 76 ? 13.384 -7.727 -19.790 1.00 92.62 76 GLY A O 1
ATOM 617 N N . THR A 1 77 ? 13.676 -8.826 -17.859 1.00 95.06 77 THR A N 1
ATOM 618 C CA . THR A 1 77 ? 12.417 -9.562 -17.918 1.00 95.06 77 THR A CA 1
ATOM 619 C C . THR A 1 77 ? 11.661 -9.425 -16.614 1.00 95.06 77 THR A C 1
ATOM 621 O O . THR A 1 77 ? 12.260 -9.235 -15.556 1.00 95.06 77 THR A O 1
ATOM 624 N N . PHE A 1 78 ? 10.339 -9.526 -16.674 1.00 95.56 78 PHE A N 1
ATOM 625 C CA . PHE A 1 78 ? 9.540 -9.757 -15.483 1.00 95.56 78 PHE A CA 1
ATOM 626 C C . PHE A 1 78 ? 8.453 -10.797 -15.729 1.00 95.56 78 PHE A C 1
ATOM 628 O O . PHE A 1 78 ? 8.010 -11.009 -16.860 1.00 95.56 78 PHE A O 1
ATOM 635 N N . GLN A 1 79 ? 8.000 -11.432 -14.658 1.00 94.31 79 GLN A N 1
ATOM 636 C CA . GLN A 1 79 ? 6.802 -12.261 -14.652 1.00 94.31 79 GLN A CA 1
ATOM 637 C C . GLN A 1 79 ? 5.868 -11.814 -13.540 1.00 94.31 79 GLN A C 1
ATOM 639 O O . GLN A 1 79 ? 6.321 -11.424 -12.468 1.00 94.31 79 GLN A O 1
ATOM 644 N N . ILE A 1 80 ? 4.566 -11.857 -13.811 1.00 91.56 80 ILE A N 1
ATOM 645 C CA . ILE A 1 80 ? 3.548 -11.600 -12.792 1.00 91.56 80 ILE A CA 1
ATOM 646 C C . ILE A 1 80 ? 3.525 -12.782 -11.831 1.00 91.56 80 ILE A C 1
ATOM 648 O O . ILE A 1 80 ? 3.524 -13.934 -12.268 1.00 91.56 80 ILE A O 1
ATOM 652 N N . ILE A 1 81 ? 3.515 -12.465 -10.543 1.00 88.06 81 ILE A N 1
ATOM 653 C CA . ILE A 1 81 ? 3.415 -13.414 -9.434 1.00 88.06 81 ILE A CA 1
ATOM 654 C C . ILE A 1 81 ? 2.167 -13.075 -8.614 1.00 88.06 81 ILE A C 1
ATOM 656 O O . ILE A 1 81 ? 1.650 -11.966 -8.717 1.00 88.06 81 ILE A O 1
ATOM 660 N N . ASP A 1 82 ? 1.678 -14.005 -7.797 1.00 76.62 82 ASP A N 1
ATOM 661 C CA . ASP A 1 82 ? 0.444 -13.796 -7.020 1.00 76.62 82 ASP A CA 1
ATOM 662 C C . ASP A 1 82 ? 0.635 -12.820 -5.844 1.00 76.62 82 ASP A C 1
ATOM 664 O O . ASP A 1 82 ? -0.310 -12.195 -5.364 1.00 76.62 82 ASP A O 1
ATOM 668 N N . GLY A 1 83 ? 1.878 -12.652 -5.393 1.00 70.06 83 GLY A N 1
ATOM 669 C CA . GLY A 1 83 ? 2.284 -11.751 -4.322 1.00 70.06 83 GLY A CA 1
ATOM 670 C C . GLY A 1 83 ? 3.800 -11.786 -4.148 1.00 70.06 83 GLY A C 1
ATOM 671 O O . GLY A 1 83 ? 4.461 -12.669 -4.685 1.00 70.06 83 GLY A O 1
ATOM 672 N N . LEU A 1 84 ? 4.366 -10.828 -3.412 1.00 70.25 84 LEU A N 1
ATOM 673 C CA . LEU A 1 84 ? 5.810 -10.817 -3.153 1.00 70.25 84 LEU A CA 1
ATOM 674 C C . LEU A 1 84 ? 6.164 -11.919 -2.139 1.00 70.25 84 LEU A C 1
ATOM 676 O O . LEU A 1 84 ? 5.680 -11.880 -1.005 1.00 70.25 84 LEU A O 1
ATOM 680 N N . THR A 1 85 ? 7.032 -12.860 -2.504 1.00 65.00 85 THR A N 1
ATOM 681 C CA . THR A 1 85 ? 7.506 -13.951 -1.640 1.00 65.00 85 THR A CA 1
ATOM 682 C C . THR A 1 85 ? 8.157 -13.428 -0.366 1.00 65.00 85 THR A C 1
ATOM 684 O O . THR A 1 85 ? 7.918 -13.980 0.699 1.00 65.00 85 THR A O 1
ATOM 687 N N . ARG A 1 86 ? 8.869 -12.293 -0.402 1.00 64.06 86 ARG A N 1
ATOM 688 C CA . ARG A 1 86 ? 9.519 -11.715 0.798 1.00 64.06 86 ARG A CA 1
ATOM 689 C C . ARG A 1 86 ? 8.594 -11.484 2.004 1.00 64.06 86 ARG A C 1
ATOM 691 O O . ARG A 1 86 ? 9.090 -11.297 3.106 1.00 64.06 86 ARG A O 1
ATOM 698 N N . ILE A 1 87 ? 7.285 -11.399 1.774 1.00 59.06 87 ILE A N 1
ATOM 699 C CA . ILE A 1 87 ? 6.270 -11.263 2.823 1.00 59.06 87 ILE A CA 1
ATOM 700 C C . ILE A 1 87 ? 5.315 -12.458 2.785 1.00 59.06 87 ILE A C 1
ATOM 702 O O . ILE A 1 87 ? 4.886 -12.904 3.837 1.00 59.06 87 ILE A O 1
ATOM 706 N N . ASN A 1 88 ? 5.025 -13.023 1.608 1.00 56.88 88 ASN A N 1
ATOM 707 C CA . ASN A 1 88 ? 3.988 -14.041 1.435 1.00 56.88 88 ASN A CA 1
ATOM 708 C C . ASN A 1 88 ? 4.484 -15.499 1.406 1.00 56.88 88 ASN A C 1
ATOM 710 O O . ASN A 1 88 ? 3.656 -16.394 1.282 1.00 56.88 88 ASN A O 1
ATOM 714 N N . HIS A 1 89 ? 5.797 -15.758 1.491 1.00 56.84 89 HIS A N 1
ATOM 715 C CA . HIS A 1 89 ? 6.350 -17.113 1.321 1.00 56.84 89 HIS A CA 1
ATOM 716 C C . HIS A 1 89 ? 5.790 -18.123 2.336 1.00 56.84 89 HIS A C 1
ATOM 718 O O . HIS A 1 89 ? 5.575 -19.277 1.981 1.00 56.84 89 HIS A O 1
ATOM 724 N N . ASP A 1 90 ? 5.462 -17.662 3.549 1.00 68.44 90 ASP A N 1
ATOM 725 C CA . ASP A 1 90 ? 4.960 -18.507 4.638 1.00 68.44 90 ASP A CA 1
ATOM 726 C C . ASP A 1 90 ? 3.611 -18.009 5.191 1.00 68.44 90 ASP A C 1
ATOM 728 O O . ASP A 1 90 ? 3.306 -18.212 6.370 1.00 68.44 90 ASP A O 1
ATOM 732 N N . SER A 1 91 ? 2.803 -17.302 4.386 1.00 83.25 91 SER A N 1
ATOM 733 C CA . SER A 1 91 ? 1.467 -16.922 4.857 1.00 83.25 91 SER A CA 1
ATOM 734 C C . SER A 1 91 ? 0.582 -18.164 5.022 1.00 83.25 91 SER A C 1
ATOM 736 O O . SER A 1 91 ? 0.391 -18.906 4.057 1.00 83.25 91 SER A O 1
ATOM 738 N N . PRO A 1 92 ? -0.023 -18.387 6.205 1.00 88.44 92 PRO A N 1
ATOM 739 C CA . PRO A 1 92 ? -1.036 -19.422 6.379 1.00 88.44 92 PRO A CA 1
ATOM 740 C C . PRO A 1 92 ? -2.432 -18.969 5.905 1.00 88.44 92 PRO A C 1
ATOM 742 O O . PRO A 1 92 ? -3.396 -19.716 6.070 1.00 88.44 92 PRO A O 1
ATOM 745 N N . TYR A 1 93 ? -2.565 -17.753 5.363 1.00 91.56 93 TYR A N 1
ATOM 746 C CA . TYR A 1 93 ? -3.842 -17.129 5.020 1.00 91.56 93 TYR A CA 1
ATOM 747 C C . TYR A 1 93 ? -4.001 -16.942 3.508 1.00 91.56 93 TYR A C 1
ATOM 749 O O . TYR A 1 93 ? -3.038 -16.865 2.749 1.00 91.56 93 TYR A O 1
ATOM 757 N N . SER A 1 94 ? -5.249 -16.827 3.059 1.00 88.75 94 SER A N 1
ATOM 758 C CA . SER A 1 94 ? -5.579 -16.487 1.673 1.00 88.75 94 SER A CA 1
ATOM 759 C C . SER A 1 94 ? -6.814 -15.594 1.609 1.00 88.75 94 SER A C 1
ATOM 761 O O . SER A 1 94 ? -7.519 -15.423 2.598 1.00 88.75 94 SER A O 1
ATOM 763 N N . LYS A 1 95 ? -7.146 -15.058 0.430 1.00 88.19 95 LYS A N 1
ATOM 764 C CA . LYS A 1 95 ? -8.377 -14.263 0.251 1.00 88.19 95 LYS A CA 1
ATOM 765 C C . LYS A 1 95 ? -9.659 -15.053 0.547 1.00 88.19 95 LYS A C 1
ATOM 767 O O . LYS A 1 95 ? -10.675 -14.447 0.874 1.00 88.19 95 LYS A O 1
ATOM 772 N N . GLN A 1 96 ? -9.622 -16.380 0.395 1.00 89.31 96 GLN A N 1
ATOM 773 C CA . GLN A 1 96 ? -10.727 -17.291 0.719 1.00 89.31 96 GLN A CA 1
ATOM 774 C C . GLN A 1 96 ? -10.723 -17.700 2.197 1.00 89.31 96 GLN A C 1
ATOM 776 O O . GLN A 1 96 ? -11.781 -17.981 2.752 1.00 89.31 96 GLN A O 1
ATOM 781 N N . HIS A 1 97 ? -9.546 -17.716 2.826 1.00 92.25 97 HIS A N 1
ATOM 782 C CA . HIS A 1 97 ? -9.352 -18.053 4.234 1.00 92.25 97 HIS A CA 1
ATOM 783 C C . HIS A 1 97 ? -8.509 -16.959 4.911 1.00 92.25 97 HIS A C 1
ATOM 785 O O . HIS A 1 97 ? -7.326 -17.181 5.193 1.00 92.25 97 HIS A O 1
ATOM 791 N N . PRO A 1 98 ? -9.074 -15.750 5.108 1.00 95.38 98 PRO A N 1
ATOM 792 C CA . PRO A 1 98 ? -8.356 -14.662 5.760 1.00 95.38 98 PRO A CA 1
ATOM 793 C C . PRO A 1 98 ? -8.112 -15.000 7.230 1.00 95.38 98 PRO A C 1
ATOM 795 O O . PRO A 1 98 ? -8.822 -15.825 7.808 1.00 95.38 98 PRO A O 1
ATOM 798 N N . ILE A 1 99 ? -7.176 -14.297 7.873 1.00 96.38 99 ILE A N 1
ATOM 799 C CA . ILE A 1 99 ? -6.930 -14.443 9.319 1.00 96.38 99 ILE A CA 1
ATOM 800 C C . ILE A 1 99 ? -8.212 -14.281 10.146 1.00 96.38 99 ILE A C 1
ATOM 802 O O . ILE A 1 99 ? -8.390 -14.949 11.163 1.00 96.38 99 ILE A O 1
ATOM 806 N N . ARG A 1 100 ? -9.119 -13.407 9.695 1.00 95.75 100 ARG A N 1
ATOM 807 C CA . ARG A 1 100 ? -10.460 -13.249 10.254 1.00 95.75 100 ARG A CA 1
ATOM 808 C C . ARG A 1 100 ? -11.403 -12.541 9.287 1.00 95.75 100 ARG A C 1
ATOM 810 O O . ARG A 1 100 ? -10.972 -11.835 8.378 1.00 95.75 100 ARG A O 1
ATOM 817 N N . LYS A 1 101 ? -12.701 -12.645 9.574 1.00 94.69 101 LYS A N 1
ATOM 818 C CA . LYS A 1 101 ? -13.724 -11.737 9.044 1.00 94.69 101 LYS A CA 1
ATOM 819 C C . LYS A 1 101 ? -13.740 -10.430 9.849 1.00 94.69 101 LYS A C 1
ATOM 821 O O . LYS A 1 101 ? -13.584 -10.448 11.073 1.00 94.69 101 LYS A O 1
ATOM 826 N N . ILE A 1 102 ? -13.931 -9.303 9.160 1.00 95.69 102 ILE A N 1
ATOM 827 C CA . ILE A 1 102 ? -14.025 -7.968 9.771 1.00 95.69 102 ILE A CA 1
ATOM 828 C C . ILE A 1 102 ? -15.502 -7.604 9.972 1.00 95.69 102 ILE A C 1
ATOM 830 O O . ILE A 1 102 ? -16.134 -6.938 9.154 1.00 95.69 102 ILE A O 1
ATOM 834 N N . ASP A 1 103 ? -16.056 -8.060 11.086 1.00 94.12 103 ASP A N 1
ATOM 835 C CA . ASP A 1 103 ? -17.410 -7.751 11.564 1.00 94.12 103 ASP A CA 1
ATOM 836 C C . ASP A 1 103 ? -17.421 -6.729 12.716 1.00 94.12 103 ASP A C 1
ATOM 838 O O . ASP A 1 103 ? -18.461 -6.161 13.044 1.00 94.12 103 ASP A O 1
ATOM 842 N N . ASN A 1 104 ? -16.259 -6.476 13.321 1.00 94.69 104 ASN A N 1
ATOM 843 C CA . ASN A 1 104 ? -16.048 -5.486 14.367 1.00 94.69 104 ASN A CA 1
ATOM 844 C C . ASN A 1 104 ? -14.577 -5.055 14.419 1.00 94.69 104 ASN A C 1
ATOM 846 O O . ASN A 1 104 ? -13.684 -5.824 14.054 1.00 94.69 104 ASN A O 1
ATOM 850 N N . ILE A 1 105 ? -14.337 -3.851 14.942 1.00 97.00 105 ILE A N 1
ATOM 851 C CA . ILE A 1 105 ? -12.999 -3.321 15.214 1.00 97.00 105 ILE A CA 1
ATOM 852 C C . ILE A 1 105 ? -12.889 -2.982 16.699 1.00 97.00 105 ILE A C 1
ATOM 854 O O . ILE A 1 105 ? -13.684 -2.206 17.235 1.00 97.00 105 ILE A O 1
ATOM 858 N N . GLN A 1 106 ? -11.862 -3.525 17.351 1.00 94.50 106 GLN A N 1
ATOM 859 C CA . GLN A 1 106 ? -11.473 -3.126 18.699 1.00 94.50 106 GLN A CA 1
ATOM 860 C C . GLN A 1 106 ? -10.444 -2.003 18.612 1.00 94.50 106 GLN A C 1
ATOM 862 O O . GLN A 1 106 ? -9.424 -2.136 17.937 1.00 94.50 106 GLN A O 1
ATOM 867 N N . LYS A 1 107 ? -10.712 -0.887 19.298 1.00 94.00 107 LYS A N 1
ATOM 868 C CA . LYS A 1 107 ? -9.787 0.247 19.326 1.00 94.00 107 LYS A CA 1
ATOM 869 C C . LYS A 1 107 ? -8.486 -0.159 20.013 1.00 94.00 107 LYS A C 1
ATOM 871 O O . LYS A 1 107 ? -8.499 -0.596 21.161 1.00 94.00 107 LYS A O 1
ATOM 876 N N . LEU A 1 108 ? -7.374 0.054 19.319 1.00 94.06 108 LEU A N 1
ATOM 877 C CA . LEU A 1 108 ? -6.030 -0.212 19.809 1.00 94.06 108 LEU A CA 1
ATOM 878 C C . LEU A 1 108 ? -5.266 1.105 19.939 1.00 94.06 108 LEU A C 1
ATOM 880 O O . LEU A 1 108 ? -5.190 1.881 18.989 1.00 94.06 108 LEU A O 1
ATOM 884 N N . VAL A 1 109 ? -4.683 1.352 21.111 1.00 90.62 109 VAL A N 1
ATOM 885 C CA . VAL A 1 109 ? -3.789 2.493 21.342 1.00 90.62 109 VAL A CA 1
ATOM 886 C C . VAL A 1 109 ? -2.378 1.957 21.513 1.00 90.62 109 VAL A C 1
ATOM 888 O O . VAL A 1 109 ? -2.131 1.131 22.390 1.00 90.62 109 VAL A O 1
ATOM 891 N N . TYR A 1 110 ? -1.454 2.431 20.679 1.00 93.06 110 TYR A N 1
ATOM 892 C CA . TYR A 1 110 ? -0.048 2.056 20.770 1.00 93.06 110 TYR A CA 1
ATOM 893 C C . TYR A 1 110 ? 0.768 3.190 21.403 1.00 93.06 110 TYR A C 1
ATOM 895 O O . TYR A 1 110 ? 0.648 4.331 20.957 1.00 93.06 110 TYR A O 1
ATOM 903 N N . PRO A 1 111 ? 1.604 2.919 22.422 1.00 90.00 111 PRO A N 1
ATOM 904 C CA . PRO A 1 111 ? 2.274 3.974 23.184 1.00 90.00 111 PRO A CA 1
ATOM 905 C C . PRO A 1 111 ? 3.424 4.660 22.432 1.00 90.00 111 PRO A C 1
ATOM 907 O O . PRO A 1 111 ? 3.918 5.684 22.895 1.00 90.00 111 PRO A O 1
ATOM 910 N N . LYS A 1 112 ? 3.893 4.102 21.306 1.00 91.38 112 LYS A N 1
ATOM 911 C CA . LYS A 1 112 ? 5.018 4.654 20.534 1.00 91.38 112 LYS A CA 1
ATOM 912 C C . LYS A 1 112 ? 4.531 5.365 19.277 1.00 91.38 112 LYS A C 1
ATOM 914 O O . LYS A 1 112 ? 3.698 4.843 18.538 1.00 91.38 112 LYS A O 1
ATOM 919 N N . GLU A 1 113 ? 5.137 6.509 18.988 1.00 90.44 113 GLU A N 1
ATOM 920 C CA . GLU A 1 113 ? 4.856 7.278 17.777 1.00 90.44 113 GLU A CA 1
ATOM 921 C C . GLU A 1 113 ? 5.399 6.610 16.505 1.00 90.44 113 GLU A C 1
ATOM 923 O O . GLU A 1 113 ? 6.347 5.821 16.534 1.00 90.44 113 GLU A O 1
ATOM 928 N N . GLY A 1 114 ? 4.804 6.960 15.362 1.00 91.38 114 GLY A N 1
ATOM 929 C CA . GLY A 1 114 ? 5.252 6.512 14.043 1.00 91.38 114 GLY A CA 1
ATOM 930 C C . GLY A 1 114 ? 4.816 5.101 13.643 1.00 91.38 114 GLY A C 1
ATOM 931 O O . GLY A 1 114 ? 5.253 4.619 12.601 1.00 91.38 114 GLY A O 1
ATOM 932 N N . TYR A 1 115 ? 3.960 4.440 14.426 1.00 94.94 115 TYR A N 1
ATOM 933 C CA . TYR A 1 115 ? 3.447 3.091 14.135 1.00 94.94 115 TYR A CA 1
ATOM 934 C C . TYR A 1 115 ? 1.991 3.075 13.650 1.00 94.94 115 TYR A C 1
ATOM 936 O O . TYR A 1 115 ? 1.350 2.033 13.650 1.00 94.94 115 TYR A O 1
ATOM 944 N N . CYS A 1 116 ? 1.449 4.219 13.229 1.00 94.56 116 CYS A N 1
ATOM 945 C CA . CYS A 1 116 ? 0.032 4.376 12.890 1.00 94.56 116 CYS A CA 1
ATOM 946 C C . CYS A 1 116 ? -0.476 3.377 11.836 1.00 94.56 116 CYS A C 1
ATOM 948 O O . CYS A 1 116 ? -1.542 2.786 12.003 1.00 94.56 116 CYS A O 1
ATOM 950 N N . GLY A 1 117 ? 0.318 3.105 10.797 1.00 95.62 117 GLY A N 1
ATOM 951 C CA . GLY A 1 117 ? -0.030 2.102 9.791 1.00 95.62 117 GLY A CA 1
ATOM 952 C C . GLY A 1 117 ? -0.022 0.672 10.342 1.00 95.62 117 GLY A C 1
ATOM 953 O O . GLY A 1 117 ? -0.936 -0.098 10.060 1.00 95.62 117 GLY A O 1
ATOM 954 N N . GLN A 1 118 ? 0.954 0.325 11.185 1.00 96.81 118 GLN A N 1
ATOM 955 C CA . GLN A 1 118 ? 0.999 -0.967 11.872 1.00 96.81 118 GLN A CA 1
ATOM 956 C C . GLN A 1 118 ? -0.195 -1.131 12.819 1.00 96.81 118 GLN A C 1
ATOM 958 O O . GLN A 1 118 ? -0.802 -2.196 12.844 1.00 96.81 118 GLN A O 1
ATOM 963 N N . THR A 1 119 ? -0.587 -0.074 13.536 1.00 97.31 119 THR A N 1
ATOM 964 C CA . THR A 1 119 ? -1.774 -0.071 14.402 1.00 97.31 119 THR A CA 1
ATOM 965 C C . THR A 1 119 ? -3.059 -0.297 13.599 1.00 97.31 119 THR A C 1
ATOM 967 O O . THR A 1 119 ? -3.913 -1.065 14.034 1.00 97.31 119 THR A O 1
ATOM 970 N N . CYS A 1 120 ? -3.191 0.297 12.404 1.00 97.81 120 CYS A N 1
ATOM 971 C CA . CYS A 1 120 ? -4.332 0.038 11.516 1.00 97.81 120 CYS A CA 1
ATOM 972 C C . CYS A 1 120 ? -4.432 -1.448 11.143 1.00 97.81 120 CYS A C 1
ATOM 974 O O . CYS A 1 120 ? -5.494 -2.049 11.284 1.00 97.81 120 CYS A O 1
ATOM 976 N N . ILE A 1 121 ? -3.321 -2.054 10.714 1.00 97.69 121 ILE A N 1
ATOM 977 C CA . ILE A 1 121 ? -3.283 -3.482 10.375 1.00 97.69 121 ILE A CA 1
ATOM 978 C C . ILE A 1 121 ? -3.541 -4.354 11.606 1.00 97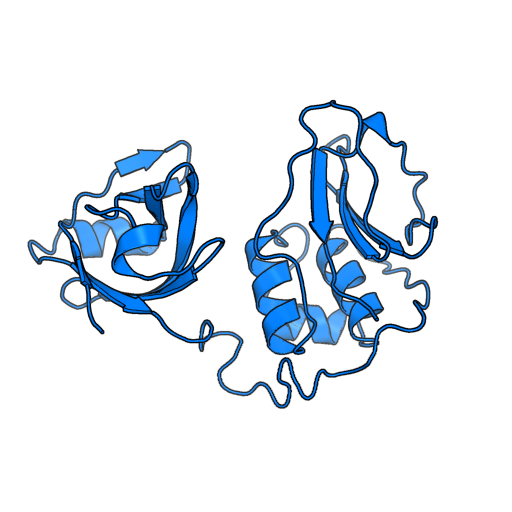.69 121 ILE A C 1
ATOM 980 O O . ILE A 1 121 ? -4.284 -5.323 11.509 1.00 97.69 121 ILE A O 1
ATOM 984 N N . ALA A 1 122 ? -2.982 -4.005 12.764 1.00 97.88 122 ALA A N 1
ATOM 985 C CA . ALA A 1 122 ? -3.184 -4.733 14.014 1.00 97.88 122 ALA A CA 1
ATOM 986 C C . ALA A 1 122 ? -4.672 -4.796 14.390 1.00 97.88 122 ALA A C 1
ATOM 988 O O . ALA A 1 122 ? -5.184 -5.866 14.711 1.00 97.88 122 ALA A O 1
ATOM 989 N N . MET A 1 123 ? -5.389 -3.674 14.256 1.00 98.12 123 MET A N 1
ATOM 990 C CA . MET A 1 123 ? -6.836 -3.611 14.476 1.00 98.12 123 MET A CA 1
ATOM 991 C C . MET A 1 123 ? -7.629 -4.448 13.464 1.00 98.12 123 MET A C 1
ATOM 993 O O . MET A 1 123 ? -8.554 -5.156 13.858 1.00 98.12 123 MET A O 1
ATOM 997 N N . LEU A 1 124 ? -7.258 -4.404 12.180 1.00 98.12 124 LEU A N 1
ATOM 998 C CA . LEU A 1 124 ? -7.906 -5.188 11.121 1.00 98.12 124 LEU A CA 1
ATOM 999 C C . LEU A 1 124 ? -7.678 -6.699 11.288 1.00 98.12 124 LEU A C 1
ATOM 1001 O O . LEU A 1 124 ? -8.606 -7.490 11.140 1.00 98.12 124 LEU A O 1
ATOM 1005 N N . ALA A 1 125 ? -6.451 -7.098 11.621 1.00 96.75 125 ALA A N 1
ATOM 1006 C CA . ALA A 1 125 ? -6.050 -8.492 11.780 1.00 96.75 125 ALA A CA 1
ATOM 1007 C C . ALA A 1 125 ? -6.415 -9.072 13.158 1.00 96.75 125 ALA A C 1
ATOM 1009 O O . ALA A 1 125 ? -6.470 -10.288 13.309 1.00 96.75 125 ALA A O 1
ATOM 1010 N N . GLY A 1 126 ? -6.679 -8.227 14.161 1.00 96.69 126 GLY A N 1
ATOM 1011 C CA . GLY A 1 126 ? -6.869 -8.656 15.551 1.00 96.69 126 GLY A CA 1
ATOM 1012 C C . GLY A 1 126 ? -5.578 -9.139 16.223 1.00 96.69 126 GLY A C 1
ATOM 1013 O O . GLY A 1 126 ? -5.637 -10.007 17.086 1.00 96.69 126 GLY A O 1
ATOM 1014 N N . GLN A 1 127 ? -4.426 -8.598 15.819 1.00 96.56 127 GLN A N 1
ATOM 1015 C CA . GLN A 1 127 ? -3.090 -9.000 16.281 1.00 96.56 127 GLN A CA 1
ATOM 1016 C C . GLN A 1 127 ? -2.404 -7.870 17.066 1.00 96.56 127 GLN A C 1
ATOM 1018 O O . GLN A 1 127 ? -2.851 -6.724 17.042 1.00 96.56 127 GLN A O 1
ATOM 1023 N N . SER A 1 128 ? -1.299 -8.168 17.759 1.00 96.75 128 SER A N 1
ATOM 1024 C CA . SER A 1 128 ? -0.481 -7.138 18.419 1.00 96.75 128 SER A CA 1
ATOM 1025 C C . SER A 1 128 ? 0.298 -6.294 17.406 1.00 96.75 128 SER A C 1
ATOM 1027 O O . SER A 1 128 ? 0.673 -6.777 16.337 1.00 96.75 128 SER A O 1
ATOM 1029 N N . VAL A 1 129 ? 0.602 -5.038 17.755 1.00 97.00 129 VAL A N 1
ATOM 1030 C CA . VAL A 1 129 ? 1.422 -4.159 16.899 1.00 97.00 129 VAL A CA 1
ATOM 1031 C C . VAL A 1 129 ? 2.820 -4.745 16.696 1.00 97.00 129 VAL A C 1
ATOM 1033 O O . VAL A 1 129 ? 3.372 -4.629 15.608 1.00 97.00 129 VAL A O 1
ATOM 1036 N N . GLU A 1 130 ? 3.373 -5.425 17.701 1.00 95.81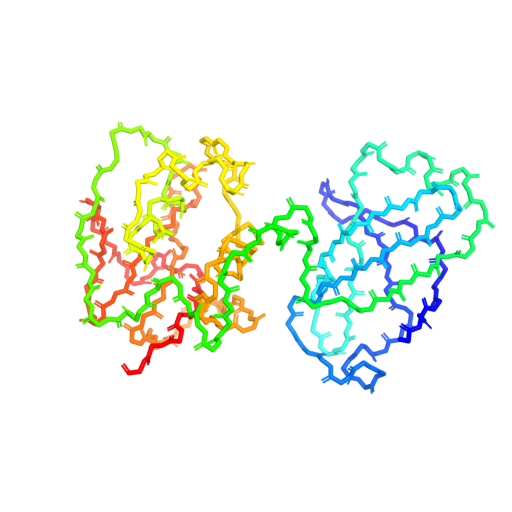 130 GLU A N 1
ATOM 1037 C CA . GLU A 1 130 ? 4.652 -6.137 17.630 1.00 95.81 130 GLU A CA 1
ATOM 1038 C C . GLU A 1 130 ? 4.651 -7.199 16.525 1.00 95.81 130 GLU A C 1
ATOM 1040 O O . GLU A 1 130 ? 5.533 -7.180 15.669 1.00 95.81 130 GLU A O 1
ATOM 1045 N N . ALA A 1 131 ? 3.622 -8.053 16.474 1.00 94.56 131 ALA A N 1
ATOM 1046 C CA . ALA A 1 131 ? 3.499 -9.061 15.423 1.00 94.56 131 ALA A CA 1
ATOM 1047 C C . ALA A 1 131 ? 3.408 -8.415 14.031 1.00 94.56 131 ALA A C 1
ATOM 1049 O O . ALA A 1 131 ? 3.998 -8.904 13.068 1.00 94.56 131 ALA A O 1
ATOM 1050 N N . ILE A 1 132 ? 2.711 -7.277 13.923 1.00 95.62 132 ILE A N 1
ATOM 1051 C CA . ILE A 1 132 ? 2.635 -6.531 12.663 1.00 95.62 132 ILE A CA 1
ATOM 1052 C C . ILE A 1 132 ? 3.988 -5.932 12.274 1.00 95.62 132 ILE A C 1
ATOM 1054 O O . ILE A 1 132 ? 4.326 -5.940 11.095 1.00 95.62 132 ILE A O 1
ATOM 1058 N N . ILE A 1 133 ? 4.767 -5.403 13.221 1.00 93.88 133 ILE A N 1
ATOM 1059 C CA . ILE A 1 133 ? 6.109 -4.863 12.946 1.00 93.88 133 ILE A CA 1
ATOM 1060 C C . ILE A 1 133 ? 7.007 -5.947 12.346 1.00 93.88 133 ILE A C 1
ATOM 1062 O O . ILE A 1 133 ? 7.724 -5.663 11.379 1.00 93.88 133 ILE A O 1
ATOM 1066 N N . ASP A 1 134 ? 6.938 -7.159 12.897 1.00 90.75 134 ASP A N 1
ATOM 1067 C CA . ASP A 1 134 ? 7.733 -8.296 12.445 1.00 90.75 134 ASP A CA 1
ATOM 1068 C C . ASP A 1 134 ? 7.328 -8.735 11.035 1.00 90.75 134 ASP A C 1
ATOM 1070 O O . ASP A 1 134 ? 8.198 -8.834 10.176 1.00 90.75 134 ASP A O 1
ATOM 1074 N N . ILE A 1 135 ? 6.028 -8.884 10.755 1.00 90.62 135 ILE A N 1
ATOM 1075 C CA . ILE A 1 135 ? 5.516 -9.281 9.428 1.00 90.62 135 ILE A CA 1
ATOM 1076 C C . ILE A 1 135 ? 5.743 -8.184 8.376 1.00 90.62 135 ILE A C 1
ATOM 1078 O O . ILE A 1 135 ? 6.169 -8.448 7.254 1.00 90.62 135 ILE A O 1
ATOM 1082 N N . MET A 1 136 ? 5.471 -6.923 8.722 1.00 90.62 136 MET A N 1
ATOM 1083 C CA . MET A 1 136 ? 5.585 -5.789 7.797 1.00 90.62 136 MET A CA 1
ATOM 1084 C C . MET A 1 136 ? 7.049 -5.395 7.531 1.00 90.62 136 MET A C 1
ATOM 1086 O O . MET A 1 136 ? 7.337 -4.637 6.596 1.00 90.62 136 MET A O 1
ATOM 1090 N N . HIS A 1 137 ? 7.981 -5.827 8.388 1.00 88.06 137 HIS A N 1
ATOM 1091 C CA . HIS A 1 137 ? 9.377 -5.386 8.398 1.00 88.06 137 HIS A CA 1
ATOM 1092 C C . HIS A 1 137 ? 9.494 -3.849 8.315 1.00 88.06 137 HIS A C 1
ATOM 1094 O O . HIS A 1 137 ? 10.187 -3.265 7.467 1.00 88.06 137 HIS A O 1
ATOM 1100 N N . ALA A 1 138 ? 8.745 -3.149 9.172 1.00 87.75 138 ALA A N 1
ATOM 1101 C CA . ALA A 1 138 ? 8.682 -1.689 9.195 1.00 87.75 138 ALA A CA 1
ATOM 1102 C C . ALA A 1 138 ? 8.765 -1.139 10.616 1.00 87.75 138 ALA A C 1
ATOM 1104 O O . ALA A 1 138 ? 7.911 -1.416 11.456 1.00 87.75 138 ALA A O 1
ATOM 1105 N N . LYS A 1 139 ? 9.767 -0.288 10.855 1.00 90.88 139 LYS A N 1
ATOM 1106 C CA . LYS A 1 139 ? 9.909 0.463 12.108 1.00 90.88 139 LYS A CA 1
ATOM 1107 C C . LYS A 1 139 ? 9.063 1.746 12.078 1.00 90.88 139 LYS A C 1
ATOM 1109 O O . LYS A 1 139 ? 8.367 2.022 11.096 1.00 90.88 139 LYS A O 1
ATOM 1114 N N . ALA A 1 140 ? 9.151 2.538 13.146 1.00 91.50 140 ALA A N 1
ATOM 1115 C CA . ALA A 1 140 ? 8.515 3.850 13.243 1.00 91.50 140 ALA A CA 1
ATOM 1116 C C . ALA A 1 140 ? 8.758 4.704 11.984 1.00 91.50 140 ALA A C 1
ATOM 1118 O O . ALA A 1 140 ? 9.887 4.785 11.497 1.00 91.50 140 ALA A O 1
ATOM 1119 N N . TRP A 1 141 ? 7.700 5.339 11.477 1.00 89.75 141 TRP A N 1
ATOM 1120 C CA . TRP A 1 141 ? 7.690 6.242 10.318 1.00 89.75 141 TRP A CA 1
ATOM 1121 C C . TRP A 1 141 ? 8.060 5.593 8.975 1.00 89.75 141 TRP A C 1
ATOM 1123 O O . TRP A 1 141 ? 8.254 6.287 7.981 1.00 89.75 141 TRP A O 1
ATOM 1133 N N . GLN A 1 142 ? 8.149 4.260 8.916 1.00 89.06 142 GLN A N 1
ATOM 1134 C CA . GLN A 1 142 ? 8.517 3.520 7.700 1.00 89.06 142 GLN A CA 1
ATOM 1135 C C . GLN A 1 142 ? 7.338 2.799 7.040 1.00 89.06 142 GLN A C 1
ATOM 1137 O O . GLN A 1 142 ? 7.547 2.013 6.108 1.00 89.06 142 GLN A O 1
ATOM 1142 N N . CYS A 1 143 ? 6.115 3.019 7.525 1.00 89.62 143 CYS A N 1
ATOM 1143 C CA . CYS A 1 143 ? 4.921 2.461 6.910 1.00 89.62 143 CYS A CA 1
ATOM 1144 C C . CYS A 1 143 ? 4.552 3.250 5.643 1.00 89.62 143 CYS A C 1
ATOM 1146 O O . CYS A 1 143 ? 4.583 4.479 5.614 1.00 89.62 143 CYS A O 1
ATOM 1148 N N . SER A 1 144 ? 4.203 2.533 4.581 1.00 88.88 144 SER A N 1
ATOM 1149 C CA . SER A 1 144 ? 3.712 3.090 3.321 1.00 88.88 144 SER A CA 1
ATOM 1150 C C . SER A 1 144 ? 2.520 2.269 2.845 1.00 88.88 144 SER A C 1
ATOM 1152 O O . SER A 1 144 ? 2.387 1.113 3.239 1.00 88.88 144 SER A O 1
ATOM 1154 N N . PHE A 1 145 ? 1.694 2.808 1.946 1.00 89.31 145 PHE A N 1
ATOM 1155 C CA . PHE A 1 145 ? 0.600 2.033 1.350 1.00 89.31 145 PHE A CA 1
ATOM 1156 C C . PHE A 1 145 ? 1.054 0.726 0.695 1.00 89.31 145 PHE A C 1
ATOM 1158 O O . PHE A 1 145 ? 0.343 -0.264 0.796 1.00 89.31 145 PHE A O 1
ATOM 1165 N N . ALA A 1 146 ? 2.243 0.688 0.083 1.00 84.50 146 ALA A N 1
ATOM 1166 C CA . ALA A 1 146 ? 2.783 -0.557 -0.463 1.00 84.50 146 ALA A CA 1
ATOM 1167 C C . ALA A 1 146 ? 2.973 -1.611 0.639 1.00 84.50 146 ALA A C 1
ATOM 1169 O O . ALA A 1 146 ? 2.556 -2.749 0.469 1.00 84.50 146 ALA A O 1
ATOM 1170 N N . LYS A 1 147 ? 3.516 -1.214 1.798 1.00 89.44 147 LYS A N 1
ATOM 1171 C CA . LYS A 1 147 ? 3.660 -2.111 2.951 1.00 89.44 147 LYS A CA 1
ATOM 1172 C C . LYS A 1 147 ? 2.320 -2.492 3.576 1.00 89.44 147 LYS A C 1
ATOM 1174 O O . LYS A 1 147 ? 2.167 -3.635 3.986 1.00 89.44 147 LYS A O 1
ATOM 1179 N N . LEU A 1 148 ? 1.359 -1.564 3.643 1.00 93.12 148 LEU A N 1
ATOM 1180 C CA . LEU A 1 148 ? -0.001 -1.867 4.101 1.00 93.12 148 LEU A CA 1
ATOM 1181 C C . LEU A 1 148 ? -0.624 -2.948 3.220 1.00 93.12 148 LEU A C 1
ATOM 1183 O O . LEU A 1 148 ? -1.027 -3.976 3.739 1.00 93.12 148 LEU A O 1
ATOM 1187 N N . ILE A 1 149 ? -0.612 -2.751 1.902 1.00 91.00 149 ILE A N 1
ATOM 1188 C CA . ILE A 1 149 ? -1.137 -3.703 0.917 1.00 91.00 149 ILE A CA 1
ATOM 1189 C C . ILE A 1 149 ? -0.426 -5.052 1.020 1.00 91.00 149 ILE A C 1
ATOM 1191 O O . ILE A 1 149 ? -1.080 -6.078 1.123 1.00 91.00 149 ILE A O 1
ATOM 1195 N N . GLU A 1 150 ? 0.907 -5.061 1.088 1.00 87.25 150 GLU A N 1
ATOM 1196 C CA . GLU A 1 150 ? 1.673 -6.302 1.252 1.00 87.25 150 GLU A CA 1
ATOM 1197 C C . GLU A 1 150 ? 1.311 -7.052 2.543 1.00 87.25 150 GLU A C 1
ATOM 1199 O O . GLU A 1 150 ? 1.218 -8.276 2.537 1.00 87.25 150 GLU A O 1
ATOM 1204 N N . THR A 1 151 ? 1.064 -6.331 3.636 1.00 92.62 151 THR A N 1
ATOM 1205 C CA . THR A 1 151 ? 0.698 -6.945 4.918 1.00 92.62 151 THR A CA 1
ATOM 1206 C C . THR A 1 151 ? -0.769 -7.391 4.940 1.00 92.62 151 THR A C 1
ATOM 1208 O O . THR A 1 151 ? -1.095 -8.405 5.546 1.00 92.62 151 THR A O 1
ATOM 1211 N N . LEU A 1 152 ? -1.669 -6.668 4.268 1.00 94.56 152 LEU A N 1
ATOM 1212 C CA . LEU A 1 152 ? -3.065 -7.081 4.096 1.00 94.56 152 LEU A CA 1
ATOM 1213 C C . LEU A 1 152 ? -3.152 -8.366 3.268 1.00 94.56 152 LEU A C 1
ATOM 1215 O O . LEU A 1 152 ? -3.832 -9.302 3.686 1.00 94.56 152 LEU A O 1
ATOM 1219 N N . ASP A 1 153 ? -2.401 -8.433 2.163 1.00 90.75 153 ASP A N 1
ATOM 1220 C CA . ASP A 1 153 ? -2.273 -9.633 1.335 1.00 90.75 153 ASP A CA 1
ATOM 1221 C C . ASP A 1 153 ? -1.735 -10.817 2.154 1.00 90.75 153 ASP A C 1
ATOM 1223 O O . ASP A 1 153 ? -2.295 -11.908 2.059 1.00 90.75 153 ASP A O 1
ATOM 1227 N N . TYR A 1 154 ? -0.731 -10.598 3.019 1.00 91.69 154 TYR A N 1
ATOM 1228 C CA . TYR A 1 154 ? -0.254 -11.630 3.948 1.00 91.69 154 TYR A CA 1
ATOM 1229 C C . TYR A 1 154 ? -1.384 -12.180 4.815 1.00 91.69 154 TYR A C 1
ATOM 1231 O O . TYR A 1 154 ? -1.505 -13.385 4.963 1.00 91.69 154 TYR A O 1
ATOM 1239 N N . PHE A 1 155 ? -2.246 -11.333 5.371 1.00 94.44 155 PHE A N 1
ATOM 1240 C CA . PHE A 1 155 ? -3.356 -11.781 6.218 1.00 94.44 155 PHE A CA 1
ATOM 1241 C C . PHE A 1 155 ? -4.586 -12.278 5.447 1.00 94.44 155 PHE A C 1
ATOM 1243 O O . PHE A 1 155 ? -5.599 -12.617 6.065 1.00 94.44 155 PHE A O 1
ATOM 1250 N N . GLY A 1 156 ? -4.536 -12.293 4.112 1.00 93.50 156 GLY A N 1
ATOM 1251 C CA . GLY A 1 156 ? -5.689 -12.583 3.264 1.00 93.50 156 GLY A CA 1
ATOM 1252 C C . GLY A 1 156 ? -6.804 -11.534 3.353 1.00 93.50 156 GLY A C 1
ATOM 1253 O O . GLY A 1 156 ? -7.904 -11.771 2.856 1.00 93.50 156 GLY A O 1
ATOM 1254 N N . ILE A 1 157 ? -6.551 -10.379 3.979 1.00 96.00 157 ILE A N 1
ATOM 1255 C CA . ILE A 1 157 ? -7.546 -9.318 4.154 1.00 96.00 157 ILE A CA 1
ATOM 1256 C C . ILE A 1 157 ? -7.738 -8.616 2.814 1.00 96.00 157 ILE A C 1
ATOM 1258 O O . ILE A 1 157 ? -6.817 -8.006 2.273 1.00 96.00 157 ILE A O 1
ATOM 1262 N N . GLN A 1 158 ? -8.955 -8.691 2.285 1.00 94.31 158 GLN A N 1
ATOM 1263 C CA . GLN A 1 158 ? -9.281 -8.108 0.993 1.00 94.31 158 GLN A CA 1
ATOM 1264 C C . GLN A 1 158 ? -9.285 -6.576 1.057 1.00 94.31 158 GLN A C 1
ATOM 1266 O O . GLN A 1 158 ? -9.774 -5.965 2.008 1.00 94.31 158 GLN A O 1
ATOM 1271 N N . HIS A 1 159 ? -8.754 -5.944 0.016 1.00 94.81 159 HIS A N 1
ATOM 1272 C CA . HIS A 1 159 ? -8.638 -4.495 -0.090 1.00 94.81 159 HIS A CA 1
ATOM 1273 C C . HIS A 1 159 ? -8.801 -4.049 -1.545 1.00 94.81 159 HIS A C 1
ATOM 1275 O O . HIS A 1 159 ? -8.676 -4.853 -2.469 1.00 94.81 159 HIS A O 1
ATOM 1281 N N . GLY A 1 160 ? -9.049 -2.756 -1.753 1.00 89.31 160 GLY A N 1
ATOM 1282 C CA . GLY A 1 160 ? -9.099 -2.172 -3.092 1.00 89.31 160 GLY A CA 1
ATOM 1283 C C . GLY A 1 160 ? -7.742 -2.226 -3.805 1.00 89.31 160 GLY A C 1
ATOM 1284 O O . GLY A 1 160 ? -6.685 -2.136 -3.176 1.00 89.31 160 GLY A O 1
ATOM 1285 N N . ASP A 1 161 ? -7.754 -2.319 -5.136 1.00 78.56 161 ASP A N 1
ATOM 1286 C CA . ASP A 1 161 ? -6.538 -2.488 -5.958 1.00 78.56 161 ASP A CA 1
ATOM 1287 C C . ASP A 1 161 ? -5.579 -1.284 -5.932 1.00 78.56 161 ASP A C 1
ATOM 1289 O O . ASP A 1 161 ? -4.420 -1.366 -6.360 1.00 78.56 161 ASP A O 1
ATOM 1293 N N . ARG A 1 162 ? -6.075 -0.121 -5.499 1.00 82.75 162 ARG A N 1
ATOM 1294 C CA . ARG A 1 162 ? -5.341 1.145 -5.489 1.00 82.75 162 ARG A CA 1
ATOM 1295 C C . ARG A 1 162 ? -5.788 2.045 -4.351 1.00 82.75 162 ARG A C 1
ATOM 1297 O O . ARG A 1 162 ? -6.918 1.986 -3.881 1.00 82.75 162 ARG A O 1
ATOM 1304 N N . VAL A 1 163 ? -4.878 2.935 -3.985 1.00 90.69 163 VAL A N 1
ATOM 1305 C CA . VAL A 1 163 ? -5.154 4.071 -3.112 1.00 90.69 163 VAL A CA 1
ATOM 1306 C C . VAL A 1 163 ? -5.948 5.110 -3.900 1.00 90.69 163 VAL A C 1
ATOM 1308 O O . VAL A 1 163 ? -5.518 5.525 -4.980 1.00 90.69 163 VAL A O 1
ATOM 1311 N N . THR A 1 164 ? -7.075 5.549 -3.354 1.00 91.88 164 THR A N 1
ATOM 1312 C CA . THR A 1 164 ? -7.882 6.633 -3.918 1.00 91.88 164 THR A CA 1
ATOM 1313 C C . THR A 1 164 ? -7.434 7.953 -3.316 1.00 91.88 164 THR A C 1
ATOM 1315 O O . THR A 1 164 ? -7.477 8.127 -2.101 1.00 91.88 164 THR A O 1
ATOM 1318 N N . TYR A 1 165 ? -6.994 8.886 -4.157 1.00 91.62 165 TYR A N 1
ATOM 1319 C CA . TYR A 1 165 ? -6.626 10.239 -3.745 1.00 91.62 165 TYR A CA 1
ATOM 1320 C C . TYR A 1 165 ? -7.845 11.149 -3.835 1.00 91.62 165 TYR A C 1
ATOM 1322 O O . TYR A 1 165 ? -8.543 11.147 -4.845 1.00 91.62 165 TYR A O 1
ATOM 1330 N N . THR A 1 166 ? -8.100 11.911 -2.775 1.00 90.56 166 THR A N 1
ATOM 1331 C CA . THR A 1 166 ? -9.300 12.754 -2.665 1.00 90.56 166 THR A CA 1
ATOM 1332 C C . THR A 1 166 ? -9.165 14.035 -3.475 1.00 90.56 166 THR A C 1
ATOM 1334 O O . THR A 1 166 ? -10.159 14.581 -3.928 1.00 90.56 166 THR A O 1
ATOM 1337 N N . HIS A 1 167 ? -7.936 14.535 -3.648 1.00 86.19 167 HIS A N 1
ATOM 1338 C CA . HIS A 1 167 ? -7.636 15.805 -4.319 1.00 86.19 167 HIS A CA 1
ATOM 1339 C C . HIS A 1 167 ? -8.399 17.024 -3.762 1.00 86.19 167 HIS A C 1
ATOM 1341 O O . HIS A 1 167 ? -8.430 18.067 -4.404 1.00 86.19 167 HIS A O 1
ATOM 1347 N N . GLY A 1 168 ? -8.940 16.924 -2.541 1.00 81.62 168 GLY A N 1
ATOM 1348 C CA . GLY A 1 168 ? -9.778 17.964 -1.936 1.00 81.62 168 GLY A CA 1
ATOM 1349 C C . GLY A 1 168 ? -11.219 18.005 -2.457 1.00 81.62 168 GLY A C 1
ATOM 1350 O O . GLY A 1 168 ? -11.958 18.902 -2.066 1.00 81.62 168 GLY A O 1
ATOM 1351 N N . GLU A 1 169 ? -11.613 17.054 -3.304 1.00 85.81 169 GLU A N 1
ATOM 1352 C CA . GLU A 1 169 ? -12.983 16.902 -3.799 1.00 85.81 169 GLU A CA 1
ATOM 1353 C C . GLU A 1 169 ? -13.904 16.315 -2.719 1.00 85.81 169 GLU A C 1
ATOM 1355 O O . GLU A 1 169 ? -13.443 15.757 -1.720 1.00 85.81 169 GLU A O 1
ATOM 1360 N N . GLU A 1 170 ? -15.219 16.402 -2.924 1.00 87.88 170 GLU A N 1
ATOM 1361 C CA . GLU A 1 170 ? -16.180 15.665 -2.100 1.00 87.88 170 GLU A CA 1
ATOM 1362 C C . GLU A 1 170 ? -16.108 14.159 -2.395 1.00 87.88 170 GLU A C 1
ATOM 1364 O O . GLU A 1 170 ? -16.020 13.723 -3.544 1.00 87.88 170 GLU A O 1
ATOM 1369 N N . PHE A 1 171 ? -16.160 13.337 -1.346 1.00 91.75 171 PHE A N 1
ATOM 1370 C CA . PHE A 1 171 ? -16.146 11.880 -1.462 1.00 91.75 171 PHE A CA 1
ATOM 1371 C 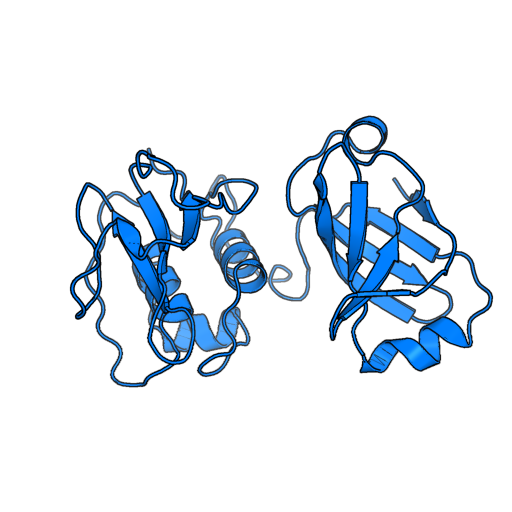C . PHE A 1 171 ? -16.928 11.224 -0.326 1.00 91.75 171 PHE A C 1
ATOM 1373 O O . PHE A 1 171 ? -17.207 11.824 0.710 1.00 91.75 171 PHE A O 1
ATOM 1380 N N . ILE A 1 172 ? -17.253 9.949 -0.515 1.00 93.00 172 ILE A N 1
ATOM 1381 C CA . ILE A 1 172 ? -17.848 9.102 0.516 1.00 93.00 172 ILE A CA 1
ATOM 1382 C C . ILE A 1 172 ? -16.821 8.030 0.858 1.00 93.00 172 ILE A C 1
ATOM 1384 O O . ILE A 1 172 ? -16.274 7.384 -0.037 1.00 93.00 172 ILE A O 1
ATOM 1388 N N . LEU A 1 173 ? -16.531 7.863 2.149 1.00 95.50 173 LEU A N 1
ATOM 1389 C CA . LEU A 1 173 ? -15.662 6.781 2.598 1.00 95.50 173 LEU A CA 1
ATOM 1390 C C . LEU A 1 173 ? -16.401 5.439 2.489 1.00 95.50 173 LEU A C 1
ATOM 1392 O O . LEU A 1 173 ? -17.580 5.364 2.848 1.00 95.50 173 LEU A O 1
ATOM 1396 N N . PRO A 1 174 ? -15.728 4.370 2.031 1.00 96.31 174 PRO A N 1
ATOM 1397 C CA . PRO A 1 174 ? -16.295 3.028 2.067 1.00 96.31 174 PRO A CA 1
ATOM 1398 C C . PRO A 1 174 ? -16.516 2.581 3.518 1.00 96.31 174 PRO A C 1
ATOM 1400 O O . PRO A 1 174 ? -15.946 3.143 4.453 1.00 96.31 174 PRO A O 1
ATOM 1403 N N . LYS A 1 175 ? -17.308 1.519 3.712 1.00 96.69 175 LYS A N 1
ATOM 1404 C CA . LYS A 1 175 ? -17.648 0.974 5.042 1.00 96.69 175 LYS A CA 1
ATOM 1405 C C . LYS A 1 175 ? -16.415 0.739 5.924 1.00 96.69 175 LYS A C 1
ATOM 1407 O O . LYS A 1 175 ? -16.500 0.941 7.135 1.00 96.69 175 LYS A O 1
ATOM 1412 N N . CYS A 1 176 ? -15.291 0.335 5.326 1.00 98.25 176 CYS A N 1
ATOM 1413 C CA . CYS A 1 176 ? -13.996 0.216 5.984 1.00 98.25 176 CYS A CA 1
ATOM 1414 C C . CYS A 1 176 ? -12.868 0.728 5.079 1.00 98.25 176 CYS A C 1
ATOM 1416 O O . CYS A 1 176 ? -12.796 0.373 3.903 1.00 98.25 176 CYS A O 1
ATOM 1418 N N . CYS A 1 177 ? -11.957 1.535 5.622 1.00 98.00 177 CYS A N 1
ATOM 1419 C CA . CYS A 1 177 ? -10.746 1.942 4.911 1.00 98.00 177 CYS A CA 1
ATOM 1420 C C . CYS A 1 177 ? -9.638 2.399 5.854 1.00 98.00 177 CYS A C 1
ATOM 1422 O O . CYS A 1 177 ? -9.895 2.873 6.959 1.00 98.00 177 CYS A O 1
ATOM 1424 N N . ILE A 1 178 ? -8.400 2.347 5.368 1.00 98.06 178 ILE A N 1
ATOM 1425 C CA . ILE A 1 178 ? -7.278 3.063 5.974 1.00 98.06 178 ILE A CA 1
ATOM 1426 C C . ILE A 1 178 ? -7.169 4.420 5.281 1.00 98.06 178 ILE A C 1
ATOM 1428 O O . ILE A 1 178 ? -6.857 4.485 4.089 1.00 98.06 178 ILE A O 1
ATOM 1432 N N . VAL A 1 179 ? -7.421 5.501 6.012 1.00 96.69 179 VAL A N 1
ATOM 1433 C CA . VAL A 1 179 ? -7.254 6.869 5.515 1.00 96.69 179 VAL A CA 1
ATOM 1434 C C . VAL A 1 179 ? -5.840 7.366 5.793 1.00 96.69 179 VAL A C 1
ATOM 1436 O O . VAL A 1 179 ? -5.234 7.035 6.809 1.00 96.69 179 VAL A O 1
ATOM 1439 N N . ASN A 1 180 ? -5.312 8.168 4.878 1.00 95.44 180 ASN A N 1
ATOM 1440 C CA . ASN A 1 180 ? -4.071 8.908 5.028 1.00 95.44 180 ASN A CA 1
ATOM 1441 C C . ASN A 1 180 ? -4.411 10.385 5.229 1.00 95.44 180 ASN A C 1
ATOM 1443 O O . ASN A 1 180 ? -4.947 11.035 4.328 1.00 95.44 180 ASN A O 1
ATOM 1447 N N . VAL A 1 181 ? -4.105 10.895 6.413 1.00 93.69 181 VAL A N 1
ATOM 1448 C CA . VAL A 1 181 ? -4.490 12.223 6.885 1.00 93.69 181 VAL A CA 1
ATOM 1449 C C . VAL A 1 181 ? -3.263 13.125 6.907 1.00 93.69 181 VAL A C 1
ATOM 1451 O O . VAL A 1 181 ? -2.151 12.701 7.238 1.00 93.69 181 VAL A O 1
ATOM 1454 N N . ARG A 1 182 ? -3.452 14.386 6.527 1.00 89.62 182 ARG A N 1
ATOM 1455 C CA . ARG A 1 182 ? -2.438 15.426 6.662 1.00 89.62 182 ARG A CA 1
ATOM 1456 C C . ARG A 1 182 ? -2.201 15.709 8.145 1.00 89.62 182 ARG A C 1
ATOM 1458 O O . ARG A 1 182 ? -3.139 15.980 8.878 1.00 89.62 182 ARG A O 1
ATOM 1465 N N . ASP A 1 183 ? -0.942 15.681 8.556 1.00 83.50 183 ASP A N 1
ATOM 1466 C CA . ASP A 1 183 ? -0.500 16.037 9.906 1.00 83.50 183 ASP A CA 1
ATOM 1467 C C . ASP A 1 183 ? 0.730 16.956 9.783 1.00 83.50 183 ASP A C 1
ATOM 1469 O O . ASP A 1 183 ? 1.351 17.026 8.717 1.00 83.50 183 ASP A O 1
ATOM 1473 N N . GLU A 1 184 ? 1.081 17.677 10.846 1.00 72.06 184 GLU A N 1
ATOM 1474 C CA . GLU A 1 184 ? 2.018 18.813 10.818 1.00 72.06 184 GLU A CA 1
ATOM 1475 C C . GLU A 1 184 ? 3.427 18.461 10.313 1.00 72.06 184 GLU A C 1
ATOM 1477 O O . GLU A 1 184 ? 4.137 19.322 9.792 1.00 72.06 184 GLU A O 1
ATOM 1482 N N . ARG A 1 185 ? 3.855 17.201 10.471 1.00 68.94 185 ARG A N 1
ATOM 1483 C CA . ARG A 1 185 ? 5.217 16.749 10.128 1.00 68.94 185 ARG A CA 1
ATOM 1484 C C . ARG A 1 185 ? 5.258 15.620 9.107 1.00 68.94 185 ARG A C 1
ATOM 1486 O O . ARG A 1 185 ? 6.069 15.658 8.186 1.00 68.94 185 ARG A O 1
ATOM 1493 N N . VAL A 1 186 ? 4.434 14.593 9.293 1.00 76.88 186 VAL A N 1
ATOM 1494 C CA . VAL A 1 186 ? 4.403 13.383 8.461 1.00 76.88 186 VAL A CA 1
ATOM 1495 C C . VAL A 1 186 ? 2.961 12.918 8.377 1.00 76.88 186 VAL A C 1
ATOM 1497 O O . VAL A 1 186 ? 2.270 12.923 9.385 1.00 76.88 186 VAL A O 1
ATOM 1500 N N . SER A 1 187 ? 2.511 12.505 7.195 1.00 81.88 187 SER A N 1
ATOM 1501 C CA . SER A 1 187 ? 1.147 12.015 7.009 1.00 81.88 187 SER A CA 1
ATOM 1502 C C . SER A 1 187 ? 0.832 10.820 7.924 1.00 81.88 187 SER A C 1
ATOM 1504 O O . SER A 1 187 ? 1.684 9.953 8.139 1.00 81.88 187 SER A O 1
ATOM 1506 N N . HIS A 1 188 ? -0.387 10.778 8.457 1.00 91.81 188 HIS A N 1
ATOM 1507 C CA . HIS A 1 188 ? -0.818 9.853 9.506 1.00 91.81 188 HIS A CA 1
ATOM 1508 C C . HIS A 1 188 ? -1.872 8.874 8.981 1.00 91.81 188 HIS A C 1
ATOM 1510 O O . HIS A 1 188 ? -2.814 9.285 8.306 1.00 91.81 188 HIS A O 1
ATOM 1516 N N . TYR A 1 189 ? -1.727 7.582 9.283 1.00 95.38 189 TYR A N 1
ATOM 1517 C CA . TYR A 1 189 ? -2.707 6.568 8.888 1.00 95.38 189 TYR A CA 1
ATOM 1518 C C . TYR A 1 189 ? -3.729 6.335 9.993 1.00 95.38 189 TYR A C 1
ATOM 1520 O O . TYR A 1 189 ? -3.351 6.114 11.141 1.00 95.38 189 TYR A O 1
ATOM 1528 N N . VAL A 1 190 ? -5.008 6.315 9.625 1.00 96.06 190 VAL A N 1
ATOM 1529 C CA . VAL A 1 190 ? -6.113 6.061 10.553 1.00 96.06 190 VAL A CA 1
ATOM 1530 C C . VAL A 1 190 ? -7.056 5.023 9.968 1.00 96.06 190 VAL A C 1
ATOM 1532 O O . VAL A 1 190 ? -7.391 5.069 8.786 1.00 96.06 190 VAL A O 1
ATOM 1535 N N . LEU A 1 191 ? -7.514 4.093 10.802 1.00 97.75 191 LEU A N 1
ATOM 1536 C CA . LEU A 1 191 ? -8.552 3.147 10.421 1.00 97.75 191 LEU A CA 1
ATOM 1537 C C . LEU A 1 191 ? -9.928 3.801 10.575 1.00 97.75 191 LEU A C 1
ATOM 1539 O O . LEU A 1 191 ? -10.264 4.321 11.638 1.00 97.75 191 LEU A O 1
ATOM 1543 N N . TYR A 1 192 ? -10.728 3.738 9.520 1.00 97.50 192 TYR A N 1
ATOM 1544 C CA . TYR A 1 192 ? -12.134 4.111 9.513 1.00 97.50 192 TYR A CA 1
ATOM 1545 C C . TYR A 1 192 ? -12.993 2.853 9.368 1.00 97.50 192 TYR A C 1
ATOM 1547 O O . TYR A 1 192 ? -12.730 2.012 8.502 1.00 97.50 192 TYR A O 1
ATOM 1555 N N . TYR A 1 193 ? -14.022 2.723 10.204 1.00 97.38 193 TYR A N 1
ATOM 1556 C CA . TYR A 1 193 ? -15.008 1.648 10.112 1.00 97.38 193 TYR A CA 1
ATOM 1557 C C . TYR A 1 193 ? -16.384 2.155 10.547 1.00 97.38 193 TYR A C 1
ATOM 1559 O O . TYR A 1 193 ? -16.533 2.671 11.653 1.00 97.38 193 TYR A O 1
ATOM 1567 N N . GLN A 1 194 ? -17.385 2.013 9.672 1.00 94.69 194 GLN A N 1
ATOM 1568 C CA . GLN A 1 194 ? -18.797 2.323 9.946 1.00 94.69 194 GLN A CA 1
ATOM 1569 C C . GLN A 1 194 ? -19.035 3.711 10.579 1.00 94.69 194 GLN A C 1
ATOM 1571 O O . GLN A 1 194 ? -19.743 3.843 11.574 1.00 94.69 194 GLN A O 1
ATOM 1576 N N . GLY A 1 195 ? -18.442 4.768 10.016 1.00 93.69 195 GLY A N 1
ATOM 1577 C CA . GLY A 1 195 ? -18.638 6.136 10.515 1.00 93.69 195 GLY A CA 1
ATOM 1578 C C . GLY A 1 195 ? -17.681 6.570 11.624 1.00 93.69 195 GLY A C 1
ATOM 1579 O O . GLY A 1 195 ? -17.702 7.740 11.997 1.00 93.69 195 GLY A O 1
ATOM 1580 N N . LEU A 1 196 ? -16.829 5.675 12.129 1.00 94.75 196 LEU A N 1
ATOM 1581 C CA . LEU A 1 196 ? -15.929 5.954 13.247 1.00 94.75 196 LEU A CA 1
ATOM 1582 C C . LEU A 1 196 ? -14.460 5.905 12.820 1.00 94.75 196 LEU A C 1
ATOM 1584 O O . LEU A 1 196 ? -14.032 4.979 12.130 1.00 94.75 196 LEU A O 1
ATOM 1588 N N . TYR A 1 197 ? -13.679 6.881 13.290 1.00 95.88 197 TYR A N 1
ATOM 1589 C CA . TYR A 1 197 ? -12.220 6.880 13.195 1.00 95.88 197 TYR A CA 1
ATOM 1590 C C . TYR A 1 197 ? -11.614 6.251 14.451 1.00 95.88 197 TYR A C 1
ATOM 1592 O O . TYR A 1 197 ? -11.877 6.677 15.578 1.00 95.88 197 TYR A O 1
ATOM 1600 N N . TYR A 1 198 ? -10.773 5.243 14.258 1.00 95.00 198 TYR A N 1
ATOM 1601 C CA . TYR A 1 198 ? -10.115 4.504 15.327 1.00 95.00 198 TYR A CA 1
ATOM 1602 C C . TYR A 1 198 ? -8.737 5.099 15.610 1.00 95.00 198 TYR A C 1
ATOM 1604 O O . TYR A 1 198 ? -7.707 4.481 15.364 1.00 95.00 198 TYR A O 1
ATOM 1612 N N . ASP A 1 199 ? -8.744 6.319 16.143 1.00 89.81 199 ASP A N 1
ATOM 1613 C CA . ASP A 1 199 ? -7.547 7.048 16.563 1.00 89.81 199 ASP A CA 1
ATOM 1614 C C . ASP A 1 199 ? -7.791 7.781 17.891 1.00 89.81 199 ASP A C 1
ATOM 1616 O O . ASP A 1 199 ? -8.923 7.853 18.384 1.00 89.81 199 ASP A O 1
ATOM 1620 N N . SER A 1 200 ? -6.735 8.283 18.526 1.00 83.88 200 SER A N 1
ATOM 1621 C CA . SER A 1 200 ? -6.862 9.220 19.646 1.00 83.88 200 SER A CA 1
ATOM 1622 C C . SER A 1 200 ? -7.085 10.658 19.173 1.00 83.88 200 SER A C 1
ATOM 1624 O O . SER A 1 200 ? -7.642 11.449 19.931 1.00 83.88 200 SER A O 1
ATOM 1626 N N . LYS A 1 201 ? -6.680 10.992 17.943 1.00 84.56 201 LYS A N 1
ATOM 1627 C CA . LYS A 1 201 ? -6.869 12.305 17.326 1.00 84.56 201 LYS A CA 1
ATOM 1628 C C . LYS A 1 201 ? -8.247 12.431 16.678 1.00 84.56 201 LYS A C 1
ATOM 1630 O O . LYS A 1 201 ? -8.774 11.482 16.099 1.00 84.56 201 LYS A O 1
ATOM 1635 N N . GLU A 1 202 ? -8.805 13.635 16.740 1.00 87.06 202 GLU A N 1
ATOM 1636 C CA . GLU A 1 202 ? -9.967 14.003 15.936 1.00 87.06 202 GLU A CA 1
ATOM 1637 C C . GLU A 1 202 ? -9.543 14.160 14.471 1.00 87.06 202 GLU A C 1
ATOM 1639 O O . GLU A 1 202 ? -8.540 14.810 14.175 1.00 87.06 202 GLU A O 1
ATOM 1644 N N . ILE A 1 203 ? -10.288 13.535 13.557 1.00 90.69 203 ILE A N 1
ATOM 1645 C CA . ILE A 1 203 ? -9.980 13.540 12.126 1.00 90.69 203 ILE A CA 1
ATOM 1646 C C . ILE A 1 203 ? -11.010 14.393 11.402 1.00 90.69 203 ILE A C 1
ATOM 1648 O O . ILE A 1 203 ? -12.193 14.049 11.351 1.00 90.69 203 ILE A O 1
ATOM 1652 N N . HIS A 1 204 ? -10.559 15.492 10.802 1.00 88.19 204 HIS A N 1
ATOM 1653 C CA . HIS A 1 204 ? -11.413 16.309 9.955 1.00 88.19 204 HIS A CA 1
ATOM 1654 C C . HIS A 1 204 ? -11.366 15.817 8.510 1.00 88.19 204 HIS A C 1
ATOM 1656 O O . HIS A 1 204 ? -10.306 15.546 7.948 1.00 88.19 204 HIS A O 1
ATOM 1662 N N . PHE A 1 205 ? -12.537 15.767 7.879 1.00 86.44 205 PHE A N 1
ATOM 1663 C CA . PHE A 1 205 ? -12.706 15.271 6.513 1.00 86.44 205 PHE A CA 1
ATOM 1664 C C . PHE A 1 205 ? -11.786 15.966 5.491 1.00 86.44 205 PHE A C 1
ATOM 1666 O O . PHE A 1 205 ? -11.182 15.310 4.648 1.00 86.44 205 PHE A O 1
ATOM 1673 N N . LYS A 1 206 ? -11.609 17.288 5.626 1.00 87.56 206 LYS A N 1
ATOM 1674 C CA . LYS A 1 206 ? -10.744 18.121 4.769 1.00 87.56 206 LYS A CA 1
ATOM 1675 C C . LYS A 1 206 ? -9.258 17.741 4.804 1.00 87.56 206 LYS A C 1
ATOM 1677 O O . LYS A 1 206 ? -8.516 18.101 3.894 1.00 87.56 206 LYS A O 1
ATOM 1682 N N . ASP A 1 207 ? -8.821 17.049 5.855 1.00 91.12 207 ASP A N 1
ATOM 1683 C CA . ASP A 1 207 ? -7.418 16.687 6.049 1.00 91.12 207 ASP A CA 1
ATOM 1684 C C . ASP A 1 207 ? -7.096 15.316 5.436 1.00 91.12 207 ASP A C 1
ATOM 1686 O O . ASP A 1 207 ? -5.930 14.928 5.358 1.00 91.12 207 ASP A O 1
ATOM 1690 N N . ILE A 1 208 ? -8.102 14.583 4.946 1.00 94.06 208 ILE A N 1
ATOM 1691 C CA . ILE A 1 208 ? -7.921 13.288 4.288 1.00 94.06 208 ILE A CA 1
ATOM 1692 C C . ILE A 1 208 ? -7.350 13.504 2.884 1.00 94.06 208 ILE A C 1
ATOM 1694 O O . ILE A 1 208 ? -7.995 14.057 1.994 1.00 94.06 208 ILE A O 1
ATOM 1698 N N . ILE A 1 209 ? -6.129 13.016 2.676 1.00 94.38 209 ILE A N 1
ATOM 1699 C CA . ILE A 1 209 ? -5.393 13.104 1.408 1.00 94.38 209 ILE A CA 1
ATOM 1700 C C . ILE A 1 209 ? -5.786 11.951 0.481 1.00 94.38 209 ILE A C 1
ATOM 1702 O O . ILE A 1 209 ? -5.903 12.112 -0.736 1.00 94.38 209 ILE A O 1
ATOM 1706 N N . SER A 1 210 ? -5.922 10.758 1.053 1.00 94.75 210 SER A N 1
ATOM 1707 C CA . SER A 1 210 ? -6.221 9.540 0.311 1.00 94.75 210 SER A CA 1
ATOM 1708 C C . SER A 1 210 ? -6.750 8.445 1.229 1.00 94.75 210 SER A C 1
ATOM 1710 O O . SER A 1 210 ? -6.614 8.535 2.448 1.00 94.75 210 SER A O 1
ATOM 1712 N N . TYR A 1 211 ? -7.306 7.381 0.659 1.00 96.62 211 TYR A N 1
ATOM 1713 C CA . TYR A 1 211 ? -7.731 6.201 1.408 1.00 96.62 211 TYR A CA 1
ATOM 1714 C C . TYR A 1 211 ? -7.478 4.906 0.628 1.00 96.62 211 TYR A C 1
ATOM 1716 O O . TYR A 1 211 ? -7.431 4.902 -0.602 1.00 96.62 211 TYR A O 1
ATOM 1724 N N . LEU A 1 212 ? -7.300 3.806 1.357 1.00 97.00 212 LEU A N 1
ATOM 1725 C CA . LEU A 1 212 ? -7.288 2.439 0.839 1.00 97.00 212 LEU A CA 1
ATOM 1726 C C . LEU A 1 212 ? -8.51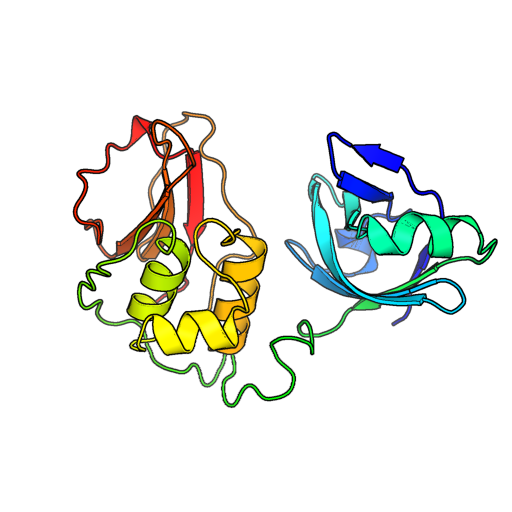5 1.712 1.384 1.00 97.00 212 LEU A C 1
ATOM 1728 O O . LEU A 1 212 ? -8.635 1.538 2.597 1.00 97.00 212 LEU A O 1
ATOM 1732 N N . GLU A 1 213 ? -9.420 1.314 0.496 1.00 97.62 213 GLU A N 1
ATOM 1733 C CA . GLU A 1 213 ? -10.606 0.533 0.848 1.00 97.62 213 GLU A CA 1
ATOM 1734 C C . GLU A 1 213 ? -10.222 -0.847 1.387 1.00 97.62 213 GLU A C 1
ATOM 1736 O O . GLU A 1 213 ? -9.351 -1.511 0.824 1.00 97.62 213 GLU A O 1
ATOM 1741 N N . ILE A 1 214 ? -10.900 -1.277 2.451 1.00 97.88 214 ILE A N 1
ATOM 1742 C CA . ILE A 1 214 ? -10.869 -2.647 2.957 1.00 97.88 214 ILE A CA 1
ATOM 1743 C C . ILE A 1 214 ? -12.226 -3.273 2.644 1.00 97.88 214 ILE A C 1
ATOM 1745 O O . ILE A 1 214 ? -13.265 -2.748 3.048 1.00 97.88 214 ILE A O 1
ATOM 1749 N N . ILE A 1 215 ? -12.213 -4.385 1.913 1.00 95.56 215 ILE A N 1
ATOM 1750 C CA . ILE A 1 215 ? -13.432 -5.048 1.455 1.00 95.56 215 ILE A CA 1
ATOM 1751 C C . ILE A 1 215 ? -13.968 -5.876 2.619 1.00 95.56 215 ILE A C 1
ATOM 1753 O O . ILE A 1 215 ? -13.317 -6.803 3.101 1.00 95.56 215 ILE A O 1
ATOM 1757 N N . VAL A 1 216 ? -15.151 -5.498 3.092 1.00 92.38 216 VAL A N 1
ATOM 1758 C CA . VAL A 1 216 ? -15.845 -6.143 4.205 1.00 92.38 216 VAL A CA 1
ATOM 1759 C C . VAL A 1 216 ? -17.260 -6.506 3.766 1.00 92.38 216 VAL A C 1
ATOM 1761 O O . VAL A 1 216 ? -17.909 -5.715 3.081 1.00 92.38 216 VAL A O 1
ATOM 1764 N N . ASP A 1 217 ? -17.727 -7.685 4.176 1.00 78.12 217 ASP A N 1
ATOM 1765 C CA . ASP A 1 217 ? -19.107 -8.136 3.942 1.00 78.12 217 ASP A CA 1
ATOM 1766 C C . ASP A 1 217 ? -20.139 -7.301 4.724 1.00 78.12 217 ASP A C 1
ATOM 1768 O O . ASP A 1 217 ? -19.810 -6.752 5.809 1.00 78.12 217 ASP A O 1
#

Organism: NCBI:txid1034346